Protein AF-A0A7V9LXT5-F1 (afdb_monomer)

Secondary structure (DSSP, 8-state):
---S--TTTTEEEEEEEEEE-TT-PEEEEEEETTS-EEEEEEEETTEEEEEEEGGGSS-----PPPEE-TT--EEEEEEETTEEEEEEESTT--EEEE---TTEEEEEEEE-TTSEEEEEEEEEETTEEEEEEEEEETTSPPEEEEETTTTEEEE-SSPPEE-TT--EEEEEEETTSS-EEEESSS-TTTSEEEETTSEETTEEEEEEE--TT-B-TTS-EEEEEEEE-TTT--EEEEEEEE----

Nearest PDB structures (foldseek):
  6fhy-assembly1_A  TM=3.951E-01  e=1.069E-03  Photorhabdus asymbiotica
  4i6s-assembly1_C  TM=4.010E-01  e=7.872E-01  Ralstonia solanacearum
  5o7v-assembly2_B  TM=4.187E-01  e=1.435E+00  Ralstonia solanacearum
  6s99-assembly2_D  TM=4.154E-01  e=1.842E+00  Ralstonia solanacearum
  6zum-assembly1_A  TM=4.200E-01  e=2.036E+00  Ralstonia solanacearum

Solvent-accessible surface area (backbone atoms only — not comparable to full-atom values): 12957 Å² total; per-residue (Å²): 140,80,61,48,81,51,65,88,64,68,26,64,47,69,33,84,36,64,24,63,25,90,81,54,38,35,28,31,22,33,27,29,71,84,73,45,31,34,42,34,34,28,68,30,60,92,46,69,47,76,51,48,37,32,92,80,50,73,39,69,62,62,52,58,45,31,15,35,19,72,84,59,35,37,21,30,62,39,20,43,95,87,15,35,22,33,35,30,30,42,68,94,54,66,31,46,30,39,72,60,33,82,76,38,48,63,45,50,37,33,37,25,69,81,50,44,29,38,30,40,37,37,36,67,63,86,96,43,82,36,46,36,38,34,36,23,31,61,77,39,72,71,42,78,50,36,44,38,86,62,64,25,67,43,67,51,100,49,39,50,10,55,20,66,82,70,54,48,36,39,45,35,29,28,68,81,76,70,47,41,33,37,30,58,45,62,44,82,75,81,27,46,67,50,40,40,84,44,71,57,100,85,19,40,34,76,44,80,45,66,45,42,82,23,39,42,79,83,62,34,36,42,37,38,37,35,30,28,39,85,84,80,62,55,72,51,74,49,79,48,76,50,66,69,78,132

Foldseek 3Di:
DFDWDDCVPQFVFWFDEWEAEPVQKIKTWTAGPVRWIAIWIANHPPGIDTLDTVVGDQFDDDSAYWAAYNVRKIWDWTAGVNFIFIWIGGRPDIAGFGDGDPQKDWGAWYAYPVQKIWTWMWGDDDPDIKIFIWIGHGVGDTDTFEMCVAQFVFFDPAHWAAENVGFTKTWTHGPVNQKIFIFRGHDCVQGTFDIQPDADPQWGFPDKAAHRNQAYPQQKGKIKTWTARPPPRDIDIDIDITHHDD

Radius of gyration: 19.32 Å; Cα contacts (8 Å, |Δi|>4): 656; chains: 1; bounding box: 51×32×57 Å

Mean predicted aligned error: 3.68 Å

Structure (mmCIF, N/CA/C/O backbone):
data_AF-A0A7V9LXT5-F1
#
_entry.id   AF-A0A7V9LXT5-F1
#
loop_
_atom_site.group_PDB
_atom_site.id
_atom_site.type_symbol
_atom_site.label_atom_id
_atom_site.label_alt_id
_atom_site.label_comp_id
_atom_site.label_asym_id
_atom_site.label_entity_id
_atom_site.label_seq_id
_atom_site.pdbx_PDB_ins_code
_atom_site.Cartn_x
_atom_site.Cartn_y
_atom_site.Cartn_z
_atom_site.occupancy
_atom_site.B_iso_or_equiv
_atom_site.auth_seq_id
_atom_site.auth_comp_id
_atom_site.auth_asym_id
_atom_site.auth_atom_id
_atom_site.pdbx_PDB_model_num
ATOM 1 N N . MET A 1 1 ? -26.757 4.798 -7.448 1.00 78.44 1 MET A N 1
ATOM 2 C CA . MET A 1 1 ? -25.784 5.288 -6.453 1.00 78.44 1 MET A CA 1
ATOM 3 C C . MET A 1 1 ? -26.448 5.206 -5.091 1.00 78.44 1 MET A C 1
ATOM 5 O O . MET A 1 1 ? -27.623 5.547 -5.013 1.00 78.44 1 MET A O 1
ATOM 9 N N . SER A 1 2 ? -25.743 4.712 -4.075 1.00 89.19 2 SER A N 1
ATOM 10 C CA . SER A 1 2 ? -26.269 4.544 -2.714 1.00 89.19 2 SER A CA 1
ATOM 11 C C . SER A 1 2 ? -25.327 5.227 -1.731 1.00 89.19 2 SER A C 1
ATOM 13 O O . SER A 1 2 ? -24.120 5.035 -1.831 1.00 89.19 2 SER A O 1
ATOM 15 N N . THR A 1 3 ? -25.866 6.007 -0.799 1.00 93.75 3 THR A N 1
ATOM 16 C CA . THR A 1 3 ? -25.087 6.605 0.294 1.00 93.75 3 THR A CA 1
ATOM 17 C C . THR A 1 3 ? -24.768 5.543 1.346 1.00 93.75 3 THR A C 1
ATOM 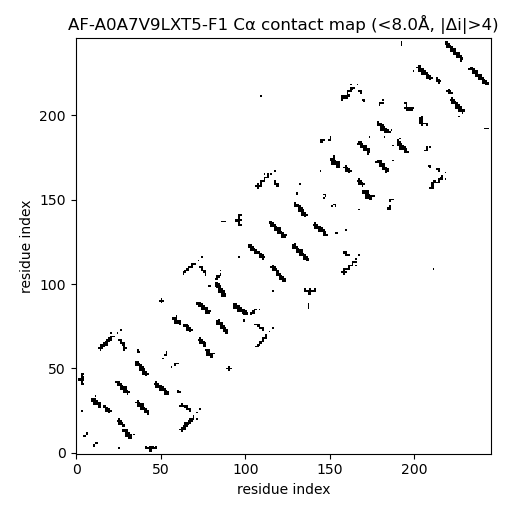19 O O . THR A 1 3 ? -25.652 4.755 1.696 1.00 93.75 3 THR A O 1
ATOM 22 N N . ILE A 1 4 ? -23.529 5.529 1.846 1.00 95.88 4 ILE A N 1
ATOM 23 C CA . ILE A 1 4 ? -23.100 4.702 2.987 1.00 95.88 4 ILE A CA 1
ATOM 24 C C . ILE A 1 4 ? -23.111 5.546 4.264 1.00 95.88 4 ILE A C 1
ATOM 26 O O . ILE A 1 4 ? -23.890 5.265 5.172 1.00 95.88 4 ILE A O 1
ATOM 30 N N . ALA A 1 5 ? -22.324 6.621 4.280 1.00 95.62 5 ALA A N 1
ATOM 31 C CA . ALA A 1 5 ? -22.215 7.585 5.368 1.00 95.62 5 ALA A CA 1
ATOM 32 C C . ALA A 1 5 ? -22.332 9.020 4.828 1.00 95.62 5 ALA A C 1
ATOM 34 O O . ALA A 1 5 ? -22.133 9.260 3.635 1.00 95.62 5 ALA A O 1
ATOM 35 N N . ASP A 1 6 ? -22.718 9.956 5.693 1.00 95.50 6 ASP A N 1
ATOM 36 C CA . ASP A 1 6 ? -22.972 11.355 5.343 1.00 95.50 6 ASP A CA 1
ATOM 37 C C . ASP A 1 6 ? -22.648 12.261 6.534 1.00 95.50 6 ASP A C 1
ATOM 39 O O . ASP A 1 6 ? -23.024 11.923 7.660 1.00 95.50 6 ASP A O 1
ATOM 43 N N . THR A 1 7 ? -22.016 13.412 6.290 1.00 96.56 7 THR A N 1
ATOM 44 C CA . THR A 1 7 ? -21.707 14.389 7.347 1.00 96.56 7 THR A CA 1
ATOM 45 C C . THR A 1 7 ? -22.905 15.232 7.786 1.00 96.56 7 THR A C 1
ATOM 47 O O . THR A 1 7 ? -22.842 16.007 8.728 1.00 96.56 7 THR A O 1
ATOM 50 N N . ARG A 1 8 ? -24.056 15.073 7.125 1.00 95.12 8 ARG A N 1
ATOM 51 C CA . ARG A 1 8 ? -25.357 15.528 7.646 1.00 95.12 8 ARG A CA 1
ATOM 52 C C . ARG A 1 8 ? -25.934 14.559 8.686 1.00 95.12 8 ARG A C 1
ATOM 54 O O . ARG A 1 8 ? -27.009 14.825 9.222 1.00 95.12 8 ARG A O 1
ATOM 61 N N . GLY A 1 9 ? -25.299 13.394 8.844 1.00 93.25 9 GLY A N 1
ATOM 62 C CA . GLY A 1 9 ? -25.642 12.339 9.789 1.00 93.25 9 GLY A CA 1
ATOM 63 C C . GLY A 1 9 ? -24.926 12.526 11.123 1.00 93.25 9 GLY A C 1
ATOM 64 O O . GLY A 1 9 ? -25.080 13.564 11.739 1.00 93.25 9 GLY A O 1
ATOM 65 N N . GLN A 1 10 ? -24.211 11.490 11.571 1.00 94.88 10 GLN A N 1
ATOM 66 C CA . GLN A 1 10 ? -23.469 11.468 12.845 1.00 94.88 10 GLN A CA 1
ATOM 67 C C . GLN A 1 10 ? -21.975 11.806 12.701 1.00 94.88 10 GLN A C 1
ATOM 69 O O . GLN A 1 10 ? -21.229 11.697 13.671 1.00 94.88 10 GLN A O 1
ATOM 74 N N . PHE A 1 11 ? -21.522 12.065 11.473 1.00 97.19 11 PHE A N 1
ATOM 75 C CA . PHE A 1 11 ? -20.111 12.211 11.128 1.00 97.19 11 PHE A CA 1
ATOM 76 C C . PHE A 1 11 ? -19.778 13.680 10.892 1.00 97.19 11 PHE A C 1
ATOM 78 O O . PHE A 1 11 ? -20.494 14.351 10.157 1.00 97.19 11 PHE A O 1
ATOM 85 N N . ASN A 1 12 ? -18.644 14.134 11.409 1.00 96.75 12 ASN A N 1
ATOM 86 C CA . ASN A 1 12 ? -18.109 15.461 11.126 1.00 96.75 12 ASN A CA 1
ATOM 87 C C . ASN A 1 12 ? -17.132 15.432 9.939 1.00 96.75 12 ASN A C 1
ATOM 89 O O . ASN A 1 12 ? -17.112 16.343 9.108 1.00 96.75 12 ASN A O 1
ATOM 93 N N . PHE A 1 13 ? -16.351 14.354 9.824 1.00 96.06 13 PHE A N 1
ATOM 94 C CA . PHE A 1 13 ? -15.279 14.213 8.840 1.00 96.06 13 PHE A CA 1
ATOM 95 C C . PHE A 1 13 ? -15.101 12.752 8.402 1.00 96.06 13 PHE A C 1
ATOM 97 O O . PHE A 1 13 ? -15.441 11.823 9.134 1.00 96.06 13 PHE A O 1
ATOM 104 N N . PHE A 1 14 ? -14.566 12.551 7.197 1.00 96.75 14 PHE A N 1
ATOM 105 C CA . PHE A 1 14 ? -14.145 11.245 6.687 1.00 96.75 14 PHE A CA 1
ATOM 106 C C . PHE A 1 14 ? -12.657 11.293 6.367 1.00 96.75 14 PHE A C 1
ATOM 108 O O . PHE A 1 14 ? -12.220 12.251 5.729 1.00 96.75 14 PHE A O 1
ATOM 115 N N . GLY A 1 15 ? -11.931 10.239 6.746 1.00 92.62 15 GLY A N 1
ATOM 116 C CA . GLY A 1 15 ? -10.525 10.056 6.391 1.00 92.62 15 GLY A CA 1
ATOM 117 C C . GLY A 1 15 ? -10.305 10.012 4.876 1.00 92.62 15 GLY A C 1
ATOM 118 O O . GLY A 1 15 ? -11.247 10.026 4.077 1.00 92.62 15 GLY A O 1
ATOM 119 N N . PHE A 1 16 ? -9.040 9.970 4.462 1.00 85.19 16 PHE A N 1
ATOM 120 C CA . PHE A 1 16 ? -8.689 10.267 3.070 1.00 85.19 16 PHE A CA 1
ATOM 121 C C . PHE A 1 16 ? -9.039 9.156 2.075 1.00 85.19 16 PHE A C 1
ATOM 123 O O . PHE A 1 16 ? -9.207 9.449 0.892 1.00 85.19 16 PHE A O 1
ATOM 130 N N . ASP A 1 17 ? -9.212 7.918 2.548 1.00 91.25 17 ASP A N 1
ATOM 131 C CA . ASP A 1 17 ? -9.435 6.749 1.701 1.00 91.25 17 ASP A CA 1
ATOM 132 C C . ASP A 1 17 ? -10.470 5.768 2.263 1.00 91.25 17 ASP A C 1
ATOM 134 O O . ASP A 1 17 ? -10.763 5.702 3.459 1.00 91.25 17 ASP A O 1
ATOM 138 N N . THR A 1 18 ? -11.010 4.952 1.358 1.00 95.06 18 THR A N 1
ATOM 139 C CA . THR A 1 18 ? -11.963 3.878 1.662 1.00 95.06 18 THR A CA 1
ATOM 140 C C . THR A 1 18 ? -11.539 2.591 0.967 1.00 95.06 18 THR A C 1
ATOM 142 O O . THR A 1 18 ? -10.806 2.628 -0.019 1.00 95.06 18 THR A O 1
ATOM 145 N N . SER A 1 19 ? -12.048 1.453 1.428 1.00 96.50 19 SER A N 1
ATOM 146 C CA . SER A 1 19 ? -11.940 0.180 0.709 1.00 96.50 19 SER A CA 1
ATOM 147 C C . SER A 1 19 ? -13.288 -0.526 0.647 1.00 96.50 19 SER A C 1
ATOM 149 O O . SER A 1 19 ? -14.166 -0.281 1.472 1.00 96.50 19 SER A O 1
ATOM 151 N N . ILE A 1 20 ? -13.479 -1.388 -0.353 1.00 96.50 20 ILE A N 1
ATOM 152 C CA . ILE A 1 20 ? -14.730 -2.120 -0.570 1.00 96.50 20 ILE A CA 1
ATOM 153 C C . ILE A 1 20 ? -14.455 -3.589 -0.885 1.00 96.50 20 ILE A C 1
ATOM 155 O O . ILE A 1 20 ? -13.546 -3.900 -1.647 1.00 96.50 20 ILE A O 1
ATOM 159 N N . ASN A 1 21 ? -15.276 -4.488 -0.339 1.00 96.56 21 ASN A N 1
ATOM 160 C CA . ASN A 1 21 ? -15.216 -5.921 -0.646 1.00 96.56 21 ASN A CA 1
ATOM 161 C C . ASN A 1 21 ? -16.340 -6.386 -1.598 1.00 96.56 21 ASN A C 1
ATOM 163 O O . ASN A 1 21 ? -17.308 -5.668 -1.877 1.00 96.56 21 ASN A O 1
ATOM 167 N N . ASN A 1 22 ? -16.282 -7.644 -2.047 1.00 95.88 22 ASN A N 1
ATOM 168 C CA . ASN A 1 22 ? -17.279 -8.252 -2.941 1.00 95.88 22 ASN A CA 1
ATOM 169 C C . ASN A 1 22 ? -18.664 -8.446 -2.296 1.00 95.88 22 ASN A C 1
ATOM 171 O O . ASN A 1 22 ? -19.644 -8.748 -2.985 1.00 95.88 22 ASN A O 1
ATOM 175 N N . ARG A 1 23 ? -18.783 -8.237 -0.979 1.00 95.81 23 ARG A N 1
ATOM 176 C CA . ARG A 1 23 ? -20.063 -8.194 -0.252 1.00 95.81 23 ARG A CA 1
ATOM 177 C C . ARG A 1 23 ? -20.660 -6.785 -0.186 1.00 95.81 23 ARG A C 1
ATOM 179 O O . ARG A 1 23 ? -21.713 -6.610 0.427 1.00 95.81 23 ARG A O 1
ATOM 186 N N . ARG A 1 24 ? -20.067 -5.819 -0.906 1.00 95.50 24 ARG A N 1
ATOM 187 C CA . ARG A 1 24 ? -20.482 -4.405 -0.980 1.00 95.50 24 ARG A CA 1
ATOM 188 C C . ARG A 1 24 ? -20.335 -3.664 0.346 1.00 95.50 24 ARG A C 1
ATOM 190 O O . ARG A 1 24 ? -21.013 -2.663 0.564 1.00 95.50 24 ARG A O 1
ATOM 197 N N . GLU A 1 25 ? -19.512 -4.186 1.242 1.00 96.94 25 GLU A N 1
ATOM 198 C CA . GLU A 1 25 ? -19.186 -3.527 2.493 1.00 96.94 25 GLU A CA 1
ATOM 199 C C . GLU A 1 25 ? -18.023 -2.574 2.248 1.00 96.94 25 GLU A C 1
ATOM 201 O O . GLU A 1 25 ? -16.989 -2.986 1.723 1.00 96.94 25 GLU A O 1
ATOM 206 N N . VAL A 1 26 ? -18.228 -1.306 2.592 1.00 97.50 26 VAL A N 1
ATOM 207 C CA . VAL A 1 26 ? -17.228 -0.245 2.496 1.00 97.50 26 VAL A CA 1
ATOM 208 C C . VAL A 1 26 ? -16.652 -0.015 3.883 1.00 97.50 26 VAL A C 1
ATOM 210 O O . VAL A 1 26 ? -17.428 0.262 4.793 1.00 97.50 26 VAL A O 1
ATOM 213 N N . ALA A 1 27 ? -15.334 -0.114 4.038 1.00 97.69 27 ALA A N 1
ATOM 214 C CA . ALA A 1 27 ? -14.611 0.290 5.239 1.00 97.69 27 ALA A CA 1
ATOM 215 C C . ALA A 1 27 ? -14.023 1.693 5.058 1.00 97.69 27 ALA A C 1
ATOM 217 O O . ALA A 1 27 ? -13.535 2.038 3.978 1.00 97.69 27 ALA A O 1
ATOM 218 N N . PHE A 1 28 ? -14.089 2.501 6.110 1.00 97.56 28 PHE A N 1
ATOM 219 C CA . PHE A 1 28 ? -13.626 3.884 6.111 1.00 97.56 28 PHE A CA 1
ATOM 220 C C . PHE A 1 28 ? -13.317 4.340 7.540 1.00 97.56 28 PHE A C 1
ATOM 222 O O . PHE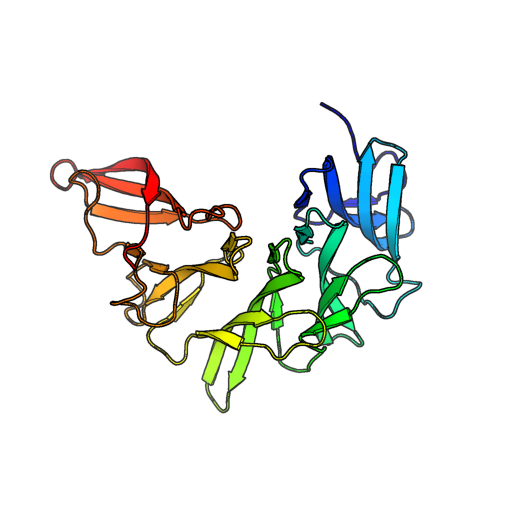 A 1 28 ? -13.955 3.887 8.493 1.00 97.56 28 PHE A O 1
ATOM 229 N N . LYS A 1 29 ? -12.355 5.252 7.684 1.00 97.06 29 LYS A N 1
ATOM 230 C CA . LYS A 1 29 ? -12.137 5.984 8.935 1.00 97.06 29 LYS A CA 1
ATOM 231 C C . LYS A 1 29 ? -12.934 7.284 8.931 1.00 97.06 29 LYS A C 1
ATOM 233 O O . LYS A 1 29 ? -13.192 7.855 7.866 1.00 97.06 29 LYS A O 1
ATOM 238 N N . ALA A 1 30 ? -13.382 7.718 10.100 1.00 97.00 30 ALA A N 1
ATOM 239 C CA . ALA A 1 30 ? -14.188 8.925 10.227 1.00 97.00 30 ALA A CA 1
ATOM 240 C C . ALA A 1 30 ? -14.091 9.532 11.624 1.00 97.00 30 ALA A C 1
ATOM 242 O O . ALA A 1 30 ? -13.824 8.827 12.594 1.00 97.00 30 ALA A O 1
ATOM 243 N N . GLU A 1 31 ? -14.420 10.815 11.707 1.00 97.12 31 GLU A N 1
ATOM 244 C CA . GLU A 1 31 ? -14.669 11.524 12.957 1.00 97.12 31 GLU A CA 1
ATOM 245 C C . GLU A 1 31 ? -16.182 11.701 13.133 1.00 97.12 31 GLU A C 1
ATOM 247 O O . GLU A 1 31 ? -16.890 12.107 12.202 1.00 97.12 31 GLU A O 1
ATOM 252 N N . LEU A 1 32 ? -16.700 11.390 14.319 1.00 97.19 32 LEU A N 1
ATOM 253 C CA . LEU A 1 32 ? -18.083 11.672 14.702 1.00 97.19 32 LEU A CA 1
ATOM 254 C C . LEU A 1 32 ? -18.281 13.163 15.022 1.00 97.19 32 LEU A C 1
ATOM 256 O O . LEU A 1 32 ? -17.336 13.867 15.352 1.00 97.19 32 LEU A O 1
ATOM 260 N N . ASP A 1 33 ? -19.528 13.641 15.048 1.00 97.81 33 ASP A N 1
ATOM 261 C CA . ASP A 1 33 ? -19.869 15.009 15.507 1.00 97.81 33 ASP A CA 1
ATOM 262 C C . ASP A 1 33 ? -19.435 15.305 16.955 1.00 97.81 33 ASP A C 1
ATOM 264 O O . ASP A 1 33 ? -19.400 16.455 17.396 1.00 97.81 33 ASP A O 1
ATOM 268 N N . THR A 1 34 ? -19.117 14.258 17.717 1.00 96.75 34 THR A N 1
ATOM 269 C CA . THR A 1 34 ? -18.539 14.342 19.060 1.00 96.75 34 THR A CA 1
ATOM 270 C C . THR A 1 34 ? -17.018 14.515 19.061 1.00 96.75 34 THR A C 1
ATOM 272 O O . THR A 1 34 ? -16.444 14.535 20.147 1.00 96.75 34 THR A O 1
ATOM 275 N N . PHE A 1 35 ? -16.384 14.641 17.889 1.00 95.56 35 PHE A N 1
ATOM 276 C CA . PHE A 1 35 ? -14.928 14.652 17.675 1.00 95.56 35 PHE A CA 1
ATOM 277 C C . PHE A 1 35 ? -14.220 13.355 18.089 1.00 95.56 35 PHE A C 1
ATOM 279 O O . PHE A 1 35 ? -13.035 13.352 18.400 1.00 95.56 35 PHE A O 1
ATOM 286 N N . ASP A 1 36 ? -14.967 12.253 18.155 1.00 97.31 36 ASP A N 1
ATOM 287 C CA . ASP A 1 36 ? -14.400 10.935 18.433 1.00 97.31 36 ASP A CA 1
ATOM 288 C C . ASP A 1 36 ? -14.167 10.233 17.099 1.00 97.31 36 ASP A C 1
ATOM 290 O O . ASP A 1 36 ? -15.100 10.090 16.300 1.00 97.31 36 ASP A O 1
ATOM 294 N N . GLU A 1 37 ? -12.925 9.847 16.837 1.00 96.44 37 GLU A N 1
ATOM 295 C CA . GLU A 1 37 ? -12.545 9.168 15.604 1.00 96.44 37 GLU A CA 1
ATOM 296 C C . GLU A 1 37 ? -12.652 7.652 15.762 1.00 96.44 37 GLU A C 1
ATOM 298 O O . GLU A 1 37 ? -12.677 7.106 16.869 1.00 96.44 37 GLU A O 1
ATOM 303 N N . GLY A 1 38 ? -12.720 6.952 14.636 1.00 96.12 38 GLY A N 1
ATOM 304 C CA . GLY A 1 38 ? -12.701 5.502 14.643 1.00 96.12 38 GLY A CA 1
ATOM 305 C C . GLY A 1 38 ? -12.756 4.871 13.264 1.00 96.12 38 GLY A C 1
ATOM 306 O O . GLY A 1 38 ? -12.754 5.539 12.224 1.00 96.12 38 GLY A O 1
ATOM 307 N N . LEU A 1 39 ? -12.846 3.543 13.276 1.00 97.62 39 LEU A N 1
ATOM 308 C CA . LEU A 1 39 ? -13.009 2.716 12.088 1.00 97.62 39 LEU A CA 1
ATOM 309 C C . LEU A 1 39 ? -14.458 2.258 11.952 1.00 97.62 39 LEU A C 1
ATOM 311 O O . LEU A 1 39 ? -15.044 1.681 12.871 1.00 97.62 39 LEU A O 1
ATOM 315 N N . PHE A 1 40 ? -15.011 2.441 10.760 1.00 97.12 40 PHE A N 1
ATOM 316 C CA . PHE A 1 40 ? -16.393 2.119 10.445 1.00 97.12 40 PHE A CA 1
ATOM 317 C C . PHE A 1 40 ? -16.471 1.245 9.195 1.00 97.12 40 PHE A C 1
ATOM 319 O O . PHE A 1 40 ? -15.614 1.302 8.309 1.00 97.12 40 PHE A O 1
ATOM 326 N N . SER A 1 41 ? -17.534 0.451 9.089 1.00 97.19 41 SER A N 1
ATOM 327 C CA . SER A 1 41 ? -17.918 -0.159 7.817 1.00 97.19 41 SER A CA 1
ATOM 328 C C . SER A 1 41 ? -19.421 -0.120 7.590 1.00 97.19 41 SER A C 1
ATOM 330 O O . SER A 1 41 ? -20.206 0.039 8.521 1.00 97.19 41 SER A O 1
ATOM 332 N N . GLY A 1 42 ? -19.856 -0.247 6.339 1.00 95.62 42 GLY A N 1
ATOM 333 C CA . GLY A 1 42 ? -21.279 -0.327 6.040 1.00 95.62 42 GLY A CA 1
ATOM 334 C C . GLY A 1 42 ? -21.599 -0.719 4.608 1.00 95.62 42 GLY A C 1
ATOM 335 O O . GLY A 1 42 ? -20.786 -0.587 3.699 1.00 95.62 42 GLY A O 1
ATOM 336 N N . THR A 1 43 ? -22.826 -1.198 4.401 1.00 94.88 43 THR A N 1
ATOM 337 C CA . THR A 1 43 ? -23.335 -1.606 3.072 1.00 94.88 43 THR A CA 1
ATOM 338 C C . THR A 1 43 ? -24.380 -0.643 2.505 1.00 94.88 43 THR A C 1
ATOM 340 O O . THR A 1 43 ? -24.688 -0.675 1.311 1.00 94.88 43 THR A O 1
ATOM 343 N N . ARG A 1 44 ? -24.967 0.200 3.365 1.00 90.75 44 ARG A N 1
ATOM 344 C CA . ARG A 1 44 ? -25.954 1.236 3.031 1.00 90.75 44 ARG A CA 1
ATOM 345 C C . ARG A 1 44 ? -26.131 2.208 4.198 1.00 90.75 44 ARG A C 1
ATOM 347 O O . ARG A 1 44 ? -25.832 1.858 5.338 1.00 90.75 44 ARG A O 1
ATOM 354 N N . ALA A 1 45 ? -26.723 3.367 3.920 1.00 83.81 45 ALA A N 1
ATOM 355 C CA . ALA A 1 45 ? -27.154 4.325 4.934 1.00 83.81 45 ALA A CA 1
ATOM 356 C C . ALA A 1 45 ? -27.963 3.652 6.058 1.00 83.81 45 ALA A C 1
ATOM 358 O O . ALA A 1 45 ? -28.872 2.856 5.799 1.00 83.81 45 ALA A O 1
ATOM 359 N N . GLY A 1 46 ? -27.615 3.974 7.307 1.00 80.50 46 GLY A N 1
ATOM 360 C CA . GLY A 1 46 ? -28.240 3.414 8.511 1.00 80.50 46 GLY A CA 1
ATOM 361 C C . GLY A 1 46 ? -27.838 1.971 8.846 1.00 80.50 46 GLY A C 1
ATOM 362 O O . GLY A 1 46 ? -28.368 1.412 9.800 1.00 80.50 46 GLY A O 1
ATOM 363 N N . ALA A 1 47 ? -26.927 1.361 8.083 1.00 88.00 47 ALA A N 1
ATOM 364 C CA . ALA A 1 47 ? -26.316 0.064 8.377 1.00 88.00 47 ALA A CA 1
ATOM 365 C C . ALA A 1 47 ? -24.794 0.231 8.495 1.00 88.00 47 ALA A C 1
ATOM 367 O O . ALA A 1 47 ? -24.042 -0.336 7.698 1.00 88.00 47 ALA A O 1
ATOM 368 N N . ILE A 1 48 ? -24.386 1.075 9.447 1.00 94.00 48 ILE A N 1
ATOM 369 C CA . ILE A 1 48 ? -22.989 1.305 9.814 1.00 94.00 48 ILE A CA 1
ATOM 370 C C . ILE A 1 48 ? -22.652 0.451 11.034 1.00 94.00 48 ILE A C 1
ATOM 372 O O . ILE A 1 48 ? -23.382 0.477 12.025 1.00 94.00 48 ILE A O 1
ATOM 376 N N . THR A 1 49 ? -21.543 -0.268 10.948 1.00 94.94 49 THR A N 1
ATOM 377 C CA . THR A 1 49 ? -20.860 -0.903 12.069 1.00 94.94 49 THR A CA 1
ATOM 378 C C . THR A 1 49 ? -19.727 0.012 12.513 1.00 94.94 49 THR A C 1
ATOM 380 O O . THR A 1 49 ? -18.912 0.428 11.688 1.00 94.94 49 THR A O 1
ATOM 383 N N . THR A 1 50 ? -19.679 0.321 13.804 1.00 95.69 50 THR A N 1
ATOM 384 C CA . THR A 1 50 ? -18.528 0.968 14.440 1.00 95.69 50 THR A CA 1
ATOM 385 C C . THR A 1 50 ? -17.617 -0.134 14.958 1.00 95.69 50 THR A C 1
ATOM 387 O O . THR A 1 50 ? -18.034 -0.894 15.821 1.00 95.69 50 THR A O 1
ATOM 390 N N . HIS A 1 51 ? -16.399 -0.245 14.433 1.00 96.19 51 HIS A N 1
ATOM 391 C CA . HIS A 1 51 ? -15.462 -1.299 14.844 1.00 96.19 51 HIS A CA 1
ATOM 392 C C . HIS A 1 51 ? -14.668 -0.920 16.090 1.00 96.19 51 HIS A C 1
ATOM 394 O O . HIS A 1 51 ? -14.361 -1.778 16.914 1.00 96.19 51 HIS A O 1
ATOM 400 N N . TYR A 1 52 ? -14.327 0.359 16.213 1.00 96.00 52 TYR A N 1
ATOM 401 C CA . TYR A 1 52 ? -13.806 0.968 17.430 1.00 96.00 52 TYR A CA 1
ATOM 402 C C . TYR A 1 52 ? -14.022 2.481 17.378 1.00 96.00 52 TYR A C 1
ATOM 404 O O . TYR A 1 52 ? -14.239 3.045 16.304 1.00 96.00 52 TYR A O 1
ATOM 412 N N . LEU A 1 53 ? -13.932 3.113 18.545 1.00 96.56 53 LEU A N 1
ATOM 413 C CA . LEU A 1 53 ? -13.724 4.550 18.691 1.00 96.56 53 LEU A CA 1
ATOM 414 C C . LEU A 1 53 ? -12.479 4.769 19.544 1.00 96.56 53 LEU A C 1
ATOM 416 O O . LEU A 1 53 ? -12.244 3.986 20.474 1.00 96.56 53 LEU A O 1
ATOM 420 N N . ASN A 1 54 ? -11.720 5.825 19.277 1.00 95.31 54 ASN A N 1
ATOM 421 C CA . ASN A 1 54 ? -10.514 6.144 20.041 1.00 95.31 54 ASN A CA 1
ATOM 422 C C . ASN A 1 54 ? -10.830 6.272 21.535 1.00 95.31 54 ASN A C 1
ATOM 424 O O . ASN A 1 54 ? -10.125 5.723 22.375 1.00 95.31 54 ASN A O 1
ATOM 428 N N . SER A 1 55 ? -11.958 6.897 21.890 1.00 96.12 55 SER A N 1
ATOM 429 C CA . SER A 1 55 ? -12.358 7.072 23.295 1.00 96.12 55 SER A CA 1
ATOM 430 C C . SER A 1 55 ? -12.683 5.775 24.057 1.00 96.12 55 SER A C 1
ATOM 432 O O . SER A 1 55 ? -12.808 5.797 25.285 1.00 96.12 55 SER A O 1
ATOM 434 N N . THR A 1 56 ? -12.850 4.647 23.356 1.00 94.69 56 THR A N 1
ATOM 435 C CA . THR A 1 56 ? -13.265 3.351 23.934 1.00 94.69 56 THR A CA 1
ATOM 436 C C . THR A 1 56 ? -12.335 2.193 23.577 1.00 94.69 56 THR A C 1
ATOM 438 O O . THR A 1 56 ? -12.657 1.036 23.855 1.00 94.69 56 THR A O 1
ATOM 441 N N . SER A 1 57 ? -11.187 2.490 22.974 1.00 94.62 57 SER A N 1
ATOM 442 C CA . SER A 1 57 ? -10.170 1.515 22.590 1.00 94.62 57 SER A CA 1
ATOM 443 C C . SER A 1 57 ? -8.779 2.018 22.970 1.00 94.62 57 SER A C 1
ATOM 445 O O . SER A 1 57 ? -8.638 3.116 23.503 1.00 94.62 57 SER A O 1
ATOM 447 N N . ASP A 1 58 ? -7.758 1.209 22.698 1.00 94.19 58 ASP A N 1
ATOM 448 C CA . ASP A 1 58 ? -6.357 1.597 22.898 1.00 94.19 58 ASP A CA 1
ATOM 449 C C . ASP A 1 58 ? -5.787 2.373 21.692 1.00 94.19 58 ASP A C 1
ATOM 451 O O . ASP A 1 58 ? -4.621 2.762 21.701 1.00 94.19 58 ASP A O 1
ATOM 455 N N . PHE A 1 59 ? -6.592 2.575 20.642 1.00 95.50 59 PHE A N 1
ATOM 456 C CA . PHE A 1 59 ? -6.174 3.231 19.408 1.00 95.50 59 PHE A CA 1
ATOM 457 C C . PHE A 1 59 ? -6.254 4.758 19.512 1.00 95.50 59 PHE A C 1
ATOM 459 O O . PHE A 1 59 ? -7.247 5.312 19.984 1.00 95.50 59 PHE A O 1
ATOM 466 N N . GLY A 1 60 ? -5.193 5.430 19.063 1.00 92.62 60 GLY A N 1
ATOM 467 C CA . GLY A 1 60 ? -5.016 6.876 19.188 1.00 92.62 60 GLY A CA 1
ATOM 468 C C . GLY A 1 60 ? -5.667 7.716 18.088 1.00 92.62 60 GLY A C 1
ATOM 469 O O . GLY A 1 60 ? -5.839 8.916 18.299 1.00 92.62 60 GLY A O 1
ATOM 470 N N . GLY A 1 61 ? -6.044 7.106 16.962 1.00 89.25 61 GLY A N 1
ATOM 471 C CA . GLY A 1 61 ? -6.647 7.779 15.814 1.00 89.25 61 GLY A CA 1
ATOM 472 C C . GLY A 1 61 ? -5.660 8.048 14.695 1.00 89.25 61 GLY A C 1
ATOM 473 O O . GLY A 1 61 ? -4.561 8.556 14.920 1.00 89.25 61 GLY A O 1
ATOM 474 N N . THR A 1 62 ? -6.071 7.738 13.466 1.00 89.12 62 THR A N 1
ATOM 475 C CA . THR A 1 62 ? -5.408 8.192 12.239 1.00 89.12 62 THR A CA 1
ATOM 476 C C . THR A 1 62 ? -6.445 8.365 11.127 1.00 89.12 62 THR A C 1
ATOM 478 O O . THR A 1 62 ? -7.495 7.729 11.157 1.00 89.12 62 THR A O 1
ATOM 481 N N . ASP A 1 63 ? -6.116 9.130 10.086 1.00 88.75 63 ASP A N 1
ATOM 482 C CA . ASP A 1 63 ? -6.963 9.301 8.892 1.00 88.75 63 ASP A CA 1
ATOM 483 C C . ASP A 1 63 ? -6.581 8.368 7.730 1.00 88.75 63 ASP A C 1
ATOM 485 O O . ASP A 1 63 ? -6.965 8.597 6.575 1.00 88.75 63 ASP A O 1
ATOM 489 N N . SER A 1 64 ? -5.779 7.336 8.014 1.00 85.19 64 SER A N 1
ATOM 490 C CA . SER A 1 64 ? -5.196 6.471 6.989 1.00 85.19 64 SER A CA 1
ATOM 491 C C . SER A 1 64 ? -6.203 5.489 6.383 1.00 85.19 64 SER A C 1
ATOM 493 O O . SER A 1 64 ? -7.264 5.191 6.943 1.00 85.19 64 SER A O 1
ATOM 495 N N . ARG A 1 65 ? -5.859 4.974 5.197 1.00 90.88 65 ARG A N 1
ATOM 496 C CA . ARG A 1 65 ? -6.665 4.006 4.449 1.00 90.88 65 ARG A CA 1
ATOM 497 C C . ARG A 1 65 ? -6.841 2.691 5.229 1.00 90.88 65 ARG A C 1
ATOM 499 O O . ARG A 1 65 ? -5.846 2.017 5.492 1.00 90.88 65 ARG A O 1
ATOM 506 N N . PRO A 1 66 ? -8.081 2.231 5.485 1.00 96.69 66 PRO A N 1
ATOM 507 C CA . PRO A 1 66 ? -8.333 0.841 5.850 1.00 96.69 66 PRO A CA 1
ATOM 508 C C . PRO A 1 66 ? -8.423 -0.057 4.604 1.00 96.69 66 PRO A C 1
ATOM 510 O O . PRO A 1 66 ? -8.855 0.386 3.538 1.00 96.69 66 PRO A O 1
ATOM 513 N N . SER A 1 67 ? -8.128 -1.350 4.742 1.00 97.69 67 SER A N 1
ATOM 514 C CA . SER A 1 67 ? -8.263 -2.365 3.687 1.00 97.69 67 SER A CA 1
ATOM 515 C C . SER A 1 67 ? -9.145 -3.530 4.135 1.00 97.69 67 SER A C 1
ATOM 517 O O . SER A 1 67 ? -8.768 -4.304 5.012 1.00 97.69 67 SER A O 1
ATOM 519 N N . ILE A 1 68 ? -10.338 -3.653 3.545 1.00 98.06 68 ILE A N 1
ATOM 520 C CA . ILE A 1 68 ? -11.302 -4.718 3.845 1.00 98.06 68 ILE A CA 1
ATOM 521 C C . ILE A 1 68 ? -11.239 -5.863 2.830 1.00 98.06 68 ILE A C 1
ATOM 523 O O . ILE A 1 68 ? -11.276 -5.639 1.623 1.00 98.06 68 ILE A O 1
ATOM 527 N N . ASN A 1 69 ? -11.237 -7.106 3.318 1.00 97.69 69 ASN A N 1
ATOM 528 C CA . ASN A 1 69 ? -11.321 -8.299 2.472 1.00 97.69 69 ASN A CA 1
ATOM 529 C C . ASN A 1 69 ? -12.747 -8.892 2.402 1.00 97.69 69 ASN A C 1
ATOM 531 O O . ASN A 1 69 ? -13.676 -8.465 3.098 1.00 97.69 69 ASN A O 1
ATOM 535 N N . ASP A 1 70 ? -12.946 -9.935 1.592 1.00 97.50 70 ASP A N 1
ATOM 536 C CA . ASP A 1 70 ? -14.252 -10.585 1.401 1.00 97.50 70 ASP A CA 1
ATOM 537 C C . ASP A 1 70 ? -14.728 -11.378 2.617 1.00 97.50 70 ASP A C 1
ATOM 539 O O . ASP A 1 70 ? -15.902 -11.741 2.678 1.00 97.50 70 ASP A O 1
ATOM 543 N N . ARG A 1 71 ? -13.862 -11.622 3.605 1.00 96.44 71 ARG A N 1
ATOM 544 C CA . ARG A 1 71 ? -14.244 -12.172 4.916 1.00 96.44 71 ARG A CA 1
ATOM 545 C C . ARG A 1 71 ? -14.687 -11.080 5.890 1.00 96.44 71 ARG A C 1
ATOM 547 O O . ARG A 1 71 ? -15.332 -11.389 6.888 1.00 96.44 71 ARG A O 1
ATOM 554 N N . GLY A 1 72 ? -14.463 -9.807 5.553 1.00 96.75 72 GLY A N 1
ATOM 555 C CA . GLY A 1 72 ? -14.858 -8.648 6.360 1.00 96.75 72 GLY A CA 1
ATOM 556 C C . GLY A 1 72 ? -13.838 -8.342 7.438 1.00 96.75 72 GLY A C 1
ATOM 557 O O . GLY A 1 72 ? -14.140 -7.603 8.364 1.00 96.75 72 GLY A O 1
ATOM 558 N N . ASN A 1 73 ? -12.654 -8.943 7.331 1.00 97.94 73 ASN A N 1
ATOM 559 C CA . ASN A 1 73 ? -11.517 -8.493 8.102 1.00 97.94 73 ASN A CA 1
ATOM 560 C C . ASN A 1 73 ? -11.058 -7.169 7.499 1.00 97.94 73 ASN A C 1
ATOM 562 O O . ASN A 1 73 ? -11.042 -7.031 6.273 1.00 97.94 73 ASN A O 1
ATOM 566 N N . ILE A 1 74 ? -10.681 -6.232 8.354 1.00 98.25 74 ILE A N 1
ATOM 567 C CA . ILE A 1 74 ? -10.163 -4.927 7.972 1.00 98.25 74 ILE A CA 1
ATOM 568 C C . ILE A 1 74 ? -8.740 -4.833 8.502 1.00 98.25 74 ILE A C 1
ATOM 570 O O . ILE A 1 74 ? -8.541 -5.025 9.700 1.00 98.25 74 ILE A O 1
ATOM 574 N N . ALA A 1 75 ? -7.773 -4.572 7.624 1.00 98.12 75 ALA A N 1
ATOM 575 C CA . ALA A 1 75 ? -6.434 -4.146 8.004 1.00 98.12 75 ALA A CA 1
ATOM 576 C C . ALA A 1 75 ? -6.364 -2.621 8.047 1.00 98.12 75 ALA A C 1
ATOM 578 O O . ALA A 1 75 ? -6.964 -1.946 7.209 1.00 98.12 75 ALA A O 1
ATOM 579 N N . PHE A 1 76 ? -5.653 -2.082 9.024 1.00 97.62 76 PHE A N 1
ATOM 580 C CA . PHE A 1 76 ? -5.512 -0.648 9.223 1.00 97.62 76 PHE A CA 1
ATOM 581 C C . PHE A 1 76 ? -4.250 -0.354 10.027 1.00 97.62 76 PHE A C 1
ATOM 583 O O . PHE A 1 76 ? -3.759 -1.188 10.789 1.00 97.62 76 PHE A O 1
ATOM 590 N N . GLU A 1 77 ? -3.742 0.852 9.841 1.00 96.56 77 GLU A N 1
ATOM 591 C CA . GLU A 1 77 ? -2.730 1.444 10.701 1.00 96.56 77 GLU A CA 1
ATOM 592 C C . GLU A 1 77 ? -3.416 2.172 11.856 1.00 96.5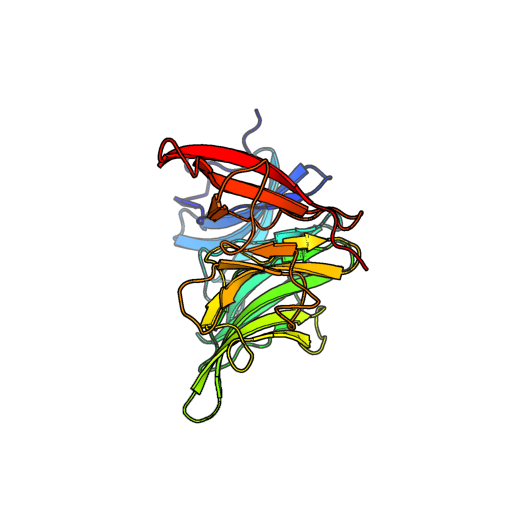6 77 GLU A C 1
ATOM 594 O O . GLU A 1 77 ? -4.421 2.856 11.647 1.00 96.56 77 GLU A O 1
ATOM 599 N N . GLU A 1 78 ? -2.856 2.055 13.054 1.00 96.25 78 GLU A N 1
ATOM 600 C CA . GLU A 1 78 ? -3.231 2.865 14.210 1.00 96.25 78 GLU A CA 1
ATOM 601 C C . GLU A 1 78 ? -2.034 3.126 15.115 1.00 96.25 78 GLU A C 1
ATOM 603 O O . GLU A 1 78 ? -1.017 2.436 15.032 1.00 96.25 78 GLU A O 1
ATOM 608 N N . THR A 1 79 ? -2.186 4.094 16.015 1.00 95.94 79 THR A N 1
ATOM 609 C CA . THR A 1 79 ? -1.225 4.294 17.103 1.00 95.94 79 THR A CA 1
ATOM 610 C C . THR A 1 79 ? -1.739 3.692 18.406 1.00 95.94 79 THR A C 1
ATOM 612 O O . THR A 1 79 ? -2.925 3.779 18.706 1.00 95.94 79 THR A O 1
ATOM 615 N N . ILE A 1 80 ? -0.849 3.094 19.197 1.00 96.12 80 ILE A N 1
ATOM 616 C CA . ILE A 1 80 ? -1.090 2.754 20.607 1.00 96.12 80 ILE A CA 1
ATOM 617 C C . ILE A 1 80 ? 0.010 3.439 21.406 1.00 96.12 80 ILE A C 1
ATOM 619 O O . ILE A 1 80 ? 1.179 3.300 21.058 1.00 96.12 80 ILE A O 1
ATOM 623 N N . ASP A 1 81 ? -0.345 4.220 22.428 1.00 94.81 81 ASP A N 1
ATOM 624 C CA . ASP A 1 81 ? 0.615 5.036 23.189 1.00 94.81 81 ASP A CA 1
ATOM 625 C C . ASP A 1 81 ? 1.534 5.889 22.281 1.00 94.81 81 ASP A C 1
ATOM 627 O O . ASP A 1 81 ? 2.733 6.023 22.523 1.00 94.81 81 ASP A O 1
ATOM 631 N N . PHE A 1 82 ? 0.960 6.470 21.217 1.00 92.88 82 PHE A N 1
ATOM 632 C CA . PHE A 1 82 ? 1.650 7.242 20.165 1.00 92.88 82 PHE A CA 1
ATOM 633 C C . PHE A 1 82 ? 2.640 6.449 19.294 1.00 92.88 82 PHE A C 1
ATOM 635 O 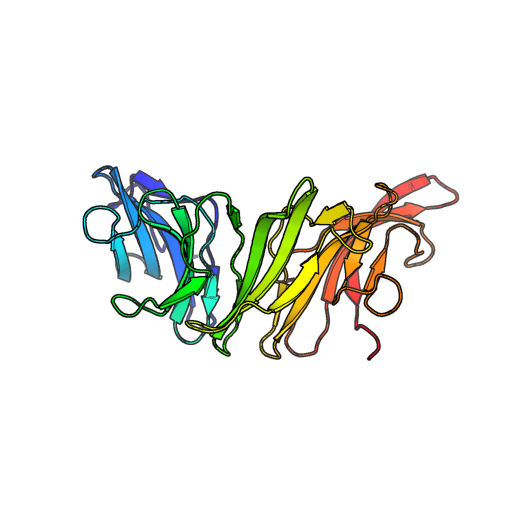O . PHE A 1 82 ? 3.365 7.048 18.501 1.00 92.88 82 PHE A O 1
ATOM 642 N N . GLN A 1 83 ? 2.662 5.121 19.397 1.00 97.19 83 GLN A N 1
ATOM 643 C CA . GLN A 1 83 ? 3.517 4.253 18.591 1.00 97.19 83 GLN A CA 1
ATOM 644 C C . GLN A 1 83 ? 2.721 3.644 17.425 1.00 97.19 83 GLN A C 1
ATOM 646 O O . GLN A 1 83 ? 1.708 2.984 17.678 1.00 97.19 83 GLN A O 1
ATOM 651 N N . PRO A 1 84 ? 3.139 3.846 16.162 1.00 96.69 84 PRO A N 1
ATOM 652 C CA . PRO A 1 84 ? 2.451 3.296 14.995 1.00 96.69 84 PRO A CA 1
ATOM 653 C C . PRO A 1 84 ? 2.550 1.770 14.912 1.00 96.69 84 PRO A C 1
ATOM 655 O O . PRO A 1 84 ? 3.612 1.192 15.139 1.00 96.69 84 PRO A O 1
ATOM 658 N N . GLY A 1 85 ? 1.456 1.117 14.526 1.00 97.19 85 GLY A N 1
ATOM 659 C CA . GLY A 1 85 ? 1.393 -0.318 14.259 1.00 97.19 85 GLY A CA 1
ATOM 660 C C . GLY A 1 85 ? 0.353 -0.661 13.193 1.00 97.19 85 GLY A C 1
ATOM 661 O O . GLY A 1 85 ? -0.490 0.161 12.832 1.00 97.19 85 GLY A O 1
ATOM 662 N N . ILE A 1 86 ? 0.406 -1.897 12.689 1.00 98.06 86 ILE A N 1
ATOM 663 C CA . ILE A 1 86 ? -0.589 -2.428 11.747 1.00 98.06 86 ILE A CA 1
ATOM 664 C C . ILE A 1 86 ? -1.414 -3.497 12.454 1.00 98.06 86 ILE A C 1
ATOM 666 O O . ILE A 1 86 ? -0.873 -4.412 13.080 1.00 98.06 86 ILE A O 1
ATOM 670 N N . PHE A 1 87 ? -2.730 -3.421 12.299 1.00 97.88 87 PHE A N 1
ATOM 671 C CA . PHE A 1 87 ? -3.694 -4.336 12.895 1.00 97.88 87 PHE A CA 1
ATOM 672 C C . PHE A 1 87 ? -4.616 -4.893 11.817 1.00 97.88 87 PHE A C 1
ATOM 674 O O . PHE A 1 87 ? -4.849 -4.249 10.797 1.00 97.88 87 PHE A O 1
ATOM 681 N N . ALA A 1 88 ? -5.143 -6.097 12.031 1.00 97.94 88 ALA A N 1
ATOM 682 C CA . ALA A 1 88 ? -6.140 -6.686 11.149 1.00 97.94 88 ALA A CA 1
ATOM 683 C C . ALA A 1 88 ? -7.127 -7.573 11.909 1.00 97.94 88 ALA A C 1
ATOM 685 O O . ALA A 1 88 ? -6.772 -8.225 12.891 1.00 97.94 88 ALA A O 1
ATOM 686 N N . GLY A 1 89 ? -8.376 -7.624 11.450 1.00 96.75 89 GLY A N 1
ATOM 687 C CA . GLY A 1 89 ? -9.406 -8.472 12.054 1.00 96.75 89 GLY A CA 1
ATOM 688 C C . GLY A 1 89 ? -10.802 -7.880 11.933 1.00 96.75 89 GLY A C 1
ATOM 689 O O . GLY A 1 89 ? -11.086 -7.142 10.996 1.00 96.75 89 GLY A O 1
ATOM 690 N N . GLN A 1 90 ? -11.669 -8.230 12.876 1.00 92.69 90 GLN A N 1
ATOM 691 C CA . GLN A 1 90 ? -13.042 -7.731 12.981 1.00 92.69 90 GLN A CA 1
ATOM 692 C C . GLN A 1 90 ? -13.241 -7.039 14.332 1.00 92.69 90 GLN A C 1
ATOM 694 O O . GLN A 1 90 ? -12.415 -7.206 15.232 1.00 92.69 90 GLN A O 1
ATOM 699 N N . GLU A 1 91 ? -14.352 -6.313 14.484 1.00 87.00 91 GLU A N 1
ATOM 700 C CA . GLU A 1 91 ? -14.780 -5.697 15.747 1.00 87.00 91 GLU A CA 1
ATOM 701 C C . GLU A 1 91 ? -14.570 -6.637 16.950 1.00 87.00 91 GLU A C 1
ATOM 703 O O . GLU A 1 91 ? -14.995 -7.797 16.955 1.00 87.00 91 GLU A O 1
ATOM 708 N N . GLY A 1 92 ? -13.864 -6.139 17.969 1.00 85.31 92 GLY A N 1
ATOM 709 C CA . GLY A 1 92 ? -13.554 -6.880 19.195 1.00 85.31 92 GLY A CA 1
ATOM 710 C C . GLY A 1 92 ? -12.567 -8.046 19.039 1.00 85.31 92 GLY A C 1
ATOM 711 O O . GLY A 1 92 ? -12.323 -8.753 20.015 1.00 85.31 92 GLY A O 1
ATOM 712 N N . GLN A 1 93 ? -12.016 -8.280 17.845 1.00 90.88 93 GLN A N 1
ATOM 713 C CA . GLN A 1 93 ? -11.093 -9.377 17.517 1.00 90.88 93 GLN A CA 1
ATOM 714 C C . GLN A 1 93 ? -9.916 -8.901 16.646 1.00 90.88 93 GLN A C 1
ATOM 716 O O . GLN A 1 93 ? -9.353 -9.683 15.876 1.00 90.88 93 GLN A O 1
ATOM 721 N N . PHE A 1 94 ? -9.545 -7.621 16.730 1.00 96.19 94 PHE A N 1
ATOM 722 C CA . PHE A 1 94 ? -8.357 -7.120 16.048 1.00 96.19 94 PHE A CA 1
ATOM 723 C C . PHE A 1 94 ? -7.093 -7.749 16.622 1.00 96.19 94 PHE A C 1
ATOM 725 O O . PHE A 1 94 ? -6.942 -7.920 17.831 1.00 96.19 94 PHE A O 1
ATOM 732 N N . GLN A 1 95 ? -6.193 -8.114 15.721 1.00 96.88 95 GLN A N 1
ATOM 733 C CA . GLN A 1 95 ? -4.921 -8.738 16.029 1.00 96.88 95 GLN A CA 1
ATOM 734 C C . GLN A 1 95 ? -3.795 -7.915 15.418 1.00 96.88 95 GLN A C 1
ATOM 736 O O . GLN A 1 95 ? -3.948 -7.305 14.359 1.00 96.88 95 GLN A O 1
ATOM 741 N N . THR A 1 96 ? -2.650 -7.923 16.082 1.00 97.69 96 THR A N 1
ATOM 742 C CA . THR A 1 96 ? -1.447 -7.232 15.629 1.00 97.69 96 THR A CA 1
ATOM 743 C C . THR A 1 96 ? -0.867 -7.921 14.397 1.00 97.69 96 THR A C 1
ATOM 745 O O . THR A 1 96 ? -0.589 -9.115 14.434 1.00 97.69 96 THR A O 1
ATOM 748 N N . VAL A 1 97 ? -0.663 -7.178 13.314 1.00 98.31 97 VAL A N 1
ATOM 749 C CA . VAL A 1 97 ? 0.114 -7.598 12.134 1.00 98.31 97 VAL A CA 1
ATOM 750 C C . VAL A 1 97 ? 1.562 -7.138 12.291 1.00 98.31 97 VAL A C 1
ATOM 752 O O . VAL A 1 97 ? 2.480 -7.936 12.126 1.00 98.31 97 VAL A O 1
ATOM 755 N N . LEU A 1 98 ? 1.753 -5.874 12.684 1.00 97.94 98 LEU A N 1
ATOM 756 C CA . LEU A 1 98 ? 3.032 -5.321 13.119 1.00 97.94 98 LEU A CA 1
ATOM 757 C C . LEU A 1 98 ? 2.829 -4.621 14.471 1.00 97.94 98 LEU A C 1
ATOM 759 O O . LEU A 1 98 ? 1.937 -3.774 14.565 1.00 97.94 98 LEU A O 1
ATOM 763 N N . PRO A 1 99 ? 3.593 -4.980 15.520 1.00 97.06 99 PRO A N 1
ATOM 764 C CA . PRO A 1 99 ? 3.433 -4.373 16.836 1.00 97.06 99 PRO A CA 1
ATOM 765 C C . PRO A 1 99 ? 3.768 -2.877 16.815 1.00 97.06 99 PRO A C 1
ATOM 767 O O . PRO A 1 99 ? 4.677 -2.490 16.077 1.00 97.06 99 PRO A O 1
ATOM 770 N N . PRO A 1 100 ? 3.088 -2.066 17.649 1.00 96.94 100 PRO A N 1
ATOM 771 C CA . PRO A 1 100 ? 3.501 -0.698 17.927 1.00 96.94 100 PRO A CA 1
ATOM 772 C C . PRO A 1 100 ? 4.966 -0.651 18.340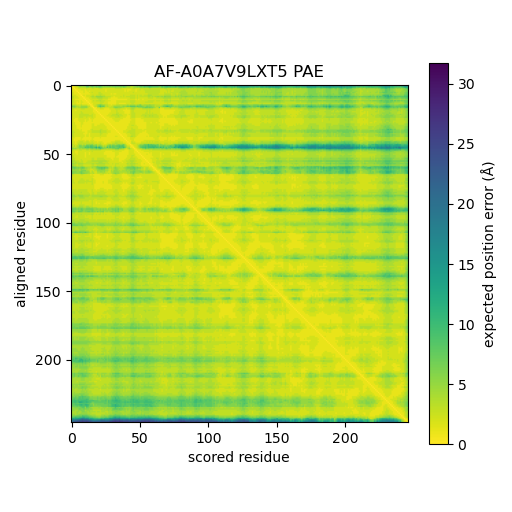 1.00 96.94 100 PRO A C 1
ATOM 774 O O . PRO A 1 100 ? 5.397 -1.429 19.199 1.00 96.94 100 PRO A O 1
ATOM 777 N N . ALA A 1 101 ? 5.726 0.238 17.717 1.00 96.25 101 ALA A N 1
ATOM 778 C CA . ALA A 1 101 ? 7.128 0.433 18.036 1.00 96.25 101 ALA A CA 1
ATOM 779 C C . ALA A 1 101 ? 7.499 1.917 17.988 1.00 96.25 101 ALA A C 1
ATOM 781 O O . ALA A 1 101 ? 6.982 2.688 17.182 1.00 96.25 101 ALA A O 1
ATOM 782 N N . GLU A 1 102 ? 8.415 2.304 18.873 1.00 94.50 102 GLU A N 1
ATOM 783 C CA . GLU A 1 102 ? 9.113 3.584 18.780 1.00 94.50 102 GLU A CA 1
ATOM 784 C C . GLU A 1 102 ? 10.021 3.586 17.540 1.00 94.50 102 GLU A C 1
ATOM 786 O O . GLU A 1 102 ? 10.515 2.535 17.132 1.00 94.50 102 GLU A O 1
ATOM 791 N N . ASP A 1 103 ? 10.216 4.758 16.932 1.00 93.38 103 ASP A N 1
ATOM 792 C CA . ASP A 1 103 ? 11.074 4.970 15.754 1.00 93.38 103 ASP A CA 1
ATOM 793 C C . ASP A 1 103 ? 10.731 4.126 14.510 1.00 93.38 103 ASP A C 1
ATOM 795 O O . ASP A 1 103 ? 11.526 4.027 13.573 1.00 93.38 103 ASP A O 1
ATOM 799 N N . VAL A 1 104 ? 9.521 3.564 14.461 1.00 96.44 104 VAL A N 1
ATOM 800 C CA . VAL A 1 104 ? 8.967 2.896 13.283 1.00 96.44 104 VAL A CA 1
ATOM 801 C C . VAL A 1 104 ? 7.766 3.692 12.796 1.00 96.44 104 VAL A C 1
ATOM 803 O O . VAL A 1 104 ? 6.821 3.943 13.539 1.00 96.44 104 VAL A O 1
ATOM 806 N N . SER A 1 105 ? 7.789 4.076 11.526 1.00 96.19 105 SER A N 1
ATOM 807 C CA . SER A 1 105 ? 6.585 4.515 10.819 1.00 96.19 105 SER A CA 1
ATOM 808 C C . SER A 1 105 ? 6.045 3.352 10.006 1.00 96.19 105 SER A C 1
ATOM 810 O O . SER A 1 105 ? 6.817 2.574 9.446 1.00 96.19 105 SER A O 1
ATOM 812 N N . VAL A 1 106 ? 4.727 3.240 9.929 1.00 95.94 106 VAL A N 1
ATOM 813 C CA . VAL A 1 106 ? 4.039 2.276 9.073 1.00 95.94 106 VAL A CA 1
ATOM 814 C C . VAL A 1 106 ? 3.007 3.004 8.240 1.00 95.94 106 VAL A C 1
ATOM 816 O O . VAL A 1 106 ? 2.569 4.082 8.623 1.00 95.94 106 VAL A O 1
ATOM 819 N N . SER A 1 107 ? 2.621 2.427 7.113 1.00 94.56 107 SER A N 1
ATOM 820 C CA . SER A 1 107 ? 1.544 2.976 6.304 1.00 94.56 107 SER A CA 1
ATOM 821 C C . SER A 1 107 ? 0.980 1.938 5.342 1.00 94.56 107 SER A C 1
ATOM 823 O O . SER A 1 107 ? 1.513 0.839 5.170 1.00 94.56 107 SER A O 1
ATOM 825 N N . GLU A 1 108 ? -0.117 2.323 4.688 1.00 91.44 108 GLU A N 1
ATOM 826 C CA . GLU A 1 108 ? -0.574 1.688 3.451 1.00 91.44 108 GLU A CA 1
ATOM 827 C C . GLU A 1 108 ? -0.879 0.173 3.546 1.00 91.44 108 GLU A C 1
ATOM 829 O O . GLU A 1 108 ? -0.478 -0.592 2.664 1.00 91.44 108 GLU A O 1
ATOM 834 N N . PRO A 1 109 ? -1.608 -0.311 4.573 1.00 96.50 109 PRO A N 1
ATOM 835 C CA . PRO A 1 109 ? -1.927 -1.729 4.656 1.00 96.50 109 PRO A CA 1
ATOM 836 C C . PRO A 1 109 ? -2.903 -2.153 3.550 1.00 96.50 109 PRO A C 1
ATOM 838 O O . PRO A 1 109 ? -3.954 -1.540 3.345 1.00 96.50 109 PRO A O 1
ATOM 841 N N . VAL A 1 110 ? -2.604 -3.271 2.891 1.00 97.38 110 VAL A N 1
ATOM 842 C CA . VAL A 1 110 ? -3.463 -3.933 1.901 1.00 97.38 110 VAL A CA 1
ATOM 843 C C . VAL A 1 110 ? -3.665 -5.385 2.306 1.00 97.38 110 VAL A C 1
ATOM 845 O O . VAL A 1 110 ? -2.703 -6.125 2.481 1.00 97.38 110 VAL A O 1
ATOM 848 N N . LEU A 1 111 ? -4.922 -5.797 2.467 1.00 97.94 111 LEU A N 1
ATOM 849 C CA . LEU A 1 111 ? -5.307 -7.102 2.995 1.00 97.94 111 LEU A CA 1
ATOM 850 C C . LEU A 1 111 ? -5.910 -7.986 1.906 1.00 97.94 111 LEU A C 1
ATOM 852 O O . LEU A 1 111 ? -6.918 -7.630 1.295 1.00 97.94 111 LEU A O 1
ATOM 856 N N . ASN A 1 112 ? -5.369 -9.190 1.732 1.00 97.88 112 ASN A N 1
ATOM 857 C CA . ASN A 1 112 ? -5.980 -10.182 0.853 1.00 97.88 112 ASN A CA 1
ATOM 858 C C . ASN A 1 112 ? -7.006 -11.067 1.580 1.00 97.88 112 ASN A C 1
ATOM 860 O O . ASN A 1 112 ? -7.166 -11.053 2.808 1.00 97.88 112 ASN A O 1
ATOM 864 N N . ASN A 1 113 ? -7.714 -11.902 0.817 1.00 97.69 113 ASN A N 1
ATOM 865 C CA . ASN A 1 113 ? -8.694 -12.821 1.387 1.00 97.69 113 ASN A CA 1
ATOM 866 C C . ASN A 1 113 ? -8.046 -13.871 2.300 1.00 97.69 113 ASN A C 1
ATOM 868 O O . ASN A 1 113 ? -8.674 -14.275 3.278 1.00 97.69 113 ASN A O 1
ATOM 872 N N . GLY A 1 114 ? -6.813 -14.296 2.027 1.00 97.12 114 GLY A N 1
ATOM 873 C CA . GLY A 1 114 ? -6.060 -15.228 2.872 1.00 97.12 114 GLY A CA 1
ATOM 87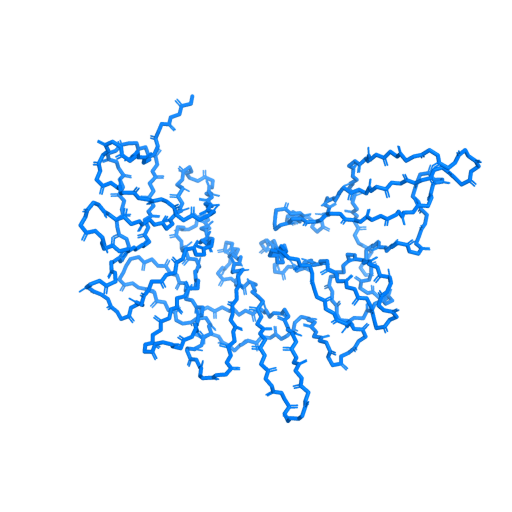4 C C . GLY A 1 114 ? -5.711 -14.687 4.264 1.00 97.12 114 GLY A C 1
ATOM 875 O O . GLY A 1 114 ? -5.364 -15.478 5.136 1.00 97.12 114 GLY A O 1
ATOM 876 N N . GLY A 1 115 ? -5.852 -13.377 4.494 1.00 97.50 115 GLY A N 1
ATOM 877 C CA . GLY A 1 115 ? -5.451 -12.720 5.738 1.00 97.50 115 GLY A CA 1
ATOM 878 C C . GLY A 1 115 ? -3.984 -12.284 5.755 1.00 97.50 115 GLY A C 1
ATOM 879 O O . GLY A 1 115 ? -3.476 -11.947 6.821 1.00 97.50 115 GLY A O 1
ATOM 880 N N . LEU A 1 116 ? -3.311 -12.318 4.601 1.00 98.56 116 LEU A N 1
ATOM 881 C CA . LEU A 1 116 ? -1.999 -11.711 4.418 1.00 98.56 116 LEU A CA 1
ATOM 882 C C . LEU A 1 116 ? -2.186 -10.210 4.200 1.00 98.56 116 LEU A C 1
ATOM 884 O O . LEU A 1 116 ? -3.021 -9.804 3.388 1.00 98.56 116 LEU A O 1
ATOM 888 N N . THR A 1 117 ? -1.395 -9.419 4.909 1.00 98.50 117 THR A N 1
ATOM 889 C CA . THR A 1 117 ? -1.348 -7.966 4.790 1.00 98.50 117 THR A CA 1
ATOM 890 C C . THR A 1 117 ? 0.002 -7.572 4.213 1.00 98.50 117 THR A C 1
ATOM 892 O O . THR A 1 117 ? 1.022 -7.953 4.782 1.00 98.50 117 THR A O 1
ATOM 895 N N . ALA A 1 118 ? 0.009 -6.819 3.116 1.00 98.38 118 ALA A N 1
ATOM 896 C CA . ALA A 1 118 ? 1.180 -6.087 2.640 1.00 98.38 118 ALA A CA 1
ATOM 897 C C . ALA A 1 118 ? 1.131 -4.659 3.192 1.00 98.38 118 ALA A C 1
ATOM 899 O O . ALA A 1 118 ? 0.039 -4.106 3.318 1.00 98.38 118 ALA A O 1
ATOM 900 N N . PHE A 1 119 ? 2.268 -4.077 3.554 1.00 97.56 119 PHE A N 1
ATOM 901 C CA . PHE A 1 119 ? 2.336 -2.723 4.107 1.00 97.56 119 PHE A CA 1
ATOM 902 C C . PHE A 1 119 ? 3.729 -2.122 3.914 1.00 97.56 119 PHE A C 1
ATOM 904 O O . PHE A 1 119 ? 4.704 -2.846 3.705 1.00 97.56 119 PHE A O 1
ATOM 911 N N . SER A 1 120 ? 3.807 -0.801 4.021 1.00 96.94 120 SER A N 1
ATOM 912 C CA . SER A 1 120 ? 5.058 -0.048 4.000 1.00 96.94 120 SER A CA 1
ATOM 913 C C . SER A 1 120 ? 5.502 0.234 5.438 1.00 96.94 120 SER A C 1
ATOM 915 O O . SER A 1 120 ? 4.670 0.504 6.310 1.00 96.94 120 SER A O 1
ATOM 917 N N . ARG A 1 121 ? 6.808 0.192 5.711 1.00 96.69 121 ARG A N 1
ATOM 918 C CA . ARG A 1 121 ? 7.381 0.696 6.967 1.00 96.69 121 ARG A CA 1
ATOM 919 C C . ARG A 1 121 ? 8.695 1.425 6.741 1.00 96.69 121 ARG A C 1
ATOM 921 O O . ARG A 1 121 ? 9.390 1.171 5.762 1.00 96.69 121 ARG A O 1
ATOM 928 N N . SER A 1 122 ? 9.058 2.295 7.673 1.00 97.25 122 SER A N 1
ATOM 929 C CA . SER A 1 122 ? 10.371 2.933 7.690 1.00 97.25 122 SER A CA 1
ATOM 930 C C . SER A 1 122 ? 10.916 3.080 9.100 1.00 97.25 122 SER A C 1
ATOM 932 O O . SER A 1 122 ? 10.154 3.376 10.023 1.00 97.25 122 SER A O 1
ATOM 934 N N . PHE A 1 123 ? 12.221 2.895 9.258 1.00 97.38 123 PHE A N 1
ATOM 935 C CA . PHE A 1 123 ? 12.918 2.932 10.544 1.00 97.38 123 PHE A CA 1
ATOM 936 C C . PHE A 1 123 ? 14.421 3.160 10.336 1.00 97.38 123 PHE A C 1
ATOM 938 O O . PHE A 1 123 ? 14.922 3.087 9.214 1.00 97.38 123 PHE A O 1
ATOM 945 N N . SER A 1 124 ? 15.149 3.427 11.419 1.00 96.75 124 SER A N 1
ATOM 946 C CA . SER A 1 124 ? 16.613 3.533 11.388 1.00 96.75 124 SER A CA 1
ATOM 947 C C . SER A 1 124 ? 17.273 2.181 11.680 1.00 96.75 124 SER A C 1
ATOM 949 O O . SER A 1 124 ? 17.020 1.582 12.726 1.00 96.75 124 SER A O 1
ATOM 951 N N . ASP A 1 125 ? 18.156 1.727 10.792 1.00 94.06 125 ASP A N 1
ATOM 952 C CA . ASP A 1 125 ? 19.022 0.555 10.965 1.00 94.06 125 ASP A CA 1
ATOM 953 C C . ASP A 1 125 ? 20.474 1.033 11.144 1.00 94.06 125 ASP A C 1
ATOM 955 O O . ASP A 1 125 ? 21.221 1.276 10.194 1.00 94.06 125 ASP A O 1
ATOM 959 N N . GLY A 1 126 ? 20.862 1.284 12.399 1.00 93.88 126 GLY A N 1
ATOM 960 C CA . GLY A 1 126 ? 22.127 1.951 12.710 1.00 93.88 126 GLY A CA 1
ATOM 961 C C . GLY A 1 126 ? 22.128 3.414 12.256 1.00 93.88 126 GLY A C 1
ATOM 962 O O . GLY A 1 126 ? 21.344 4.213 12.764 1.00 93.88 126 GLY A O 1
ATOM 963 N N . ASP A 1 127 ? 23.027 3.759 11.331 1.00 93.94 127 ASP A N 1
ATOM 964 C CA . ASP A 1 127 ? 23.146 5.110 10.756 1.00 93.94 127 ASP A CA 1
ATOM 965 C C . ASP A 1 127 ? 22.326 5.281 9.456 1.00 93.94 127 ASP A C 1
ATOM 967 O O . ASP A 1 127 ? 22.311 6.368 8.872 1.00 93.94 127 ASP A O 1
ATOM 971 N N . GLU A 1 128 ? 21.669 4.220 8.977 1.00 95.12 128 GLU A N 1
ATOM 972 C CA . GLU A 1 128 ? 20.899 4.209 7.732 1.00 95.12 128 GLU A CA 1
ATOM 973 C C . GLU A 1 128 ? 19.397 4.338 8.011 1.00 95.12 128 GLU A C 1
ATOM 975 O O . GLU A 1 128 ? 18.865 3.685 8.906 1.00 95.12 128 GLU A O 1
ATOM 980 N N . PHE A 1 129 ? 18.698 5.175 7.239 1.00 96.94 129 PHE A N 1
ATOM 981 C CA . PHE A 1 129 ? 17.237 5.226 7.254 1.00 96.94 129 PHE A CA 1
ATOM 982 C C . PHE A 1 129 ? 16.696 4.312 6.157 1.00 96.94 129 PHE A C 1
ATOM 984 O O . PHE A 1 129 ? 17.001 4.515 4.982 1.00 96.94 129 PHE A O 1
ATOM 991 N N . VAL A 1 130 ? 15.902 3.320 6.546 1.00 97.69 130 VAL A N 1
ATOM 992 C CA . VAL A 1 130 ? 15.434 2.247 5.669 1.00 97.69 130 VAL A CA 1
ATOM 993 C C . VAL A 1 130 ? 13.940 2.402 5.428 1.00 97.69 130 VAL A C 1
ATOM 995 O O . VAL A 1 130 ? 13.175 2.599 6.372 1.00 97.69 130 VAL A O 1
ATOM 998 N N . PHE A 1 131 ? 13.521 2.268 4.171 1.00 97.94 131 PHE A N 1
ATOM 999 C CA . PHE A 1 131 ? 12.134 1.975 3.818 1.00 97.94 131 PHE A CA 1
ATOM 1000 C C . PHE A 1 131 ? 12.026 0.504 3.420 1.00 97.94 131 PHE A C 1
ATOM 1002 O O . PHE A 1 131 ? 12.917 -0.026 2.756 1.00 97.94 131 PHE A O 1
ATOM 1009 N N . GLU A 1 132 ? 10.931 -0.149 3.795 1.00 97.69 132 GLU A N 1
ATOM 1010 C CA . GLU A 1 132 ? 10.660 -1.550 3.473 1.00 97.69 132 GLU A CA 1
ATOM 1011 C C . GLU A 1 132 ? 9.201 -1.748 3.074 1.00 97.69 132 GLU A C 1
ATOM 1013 O O . GLU A 1 132 ? 8.295 -1.133 3.643 1.00 97.69 132 GLU A O 1
ATOM 1018 N N . ILE A 1 133 ? 8.983 -2.664 2.134 1.00 98.25 133 ILE A N 1
ATOM 1019 C CA . ILE A 1 133 ? 7.679 -3.269 1.878 1.00 98.25 133 ILE A CA 1
ATOM 1020 C C . ILE A 1 133 ? 7.697 -4.656 2.500 1.00 98.25 133 ILE A C 1
ATOM 1022 O O . ILE A 1 133 ? 8.506 -5.506 2.125 1.00 98.25 133 ILE A O 1
ATOM 1026 N N . ASP A 1 134 ? 6.767 -4.889 3.413 1.00 98.19 134 ASP A N 1
ATOM 1027 C CA . ASP A 1 134 ? 6.659 -6.118 4.182 1.00 98.19 134 ASP A CA 1
ATOM 1028 C C . ASP A 1 134 ? 5.337 -6.828 3.910 1.00 98.19 134 ASP A C 1
ATOM 1030 O O . ASP A 1 134 ? 4.331 -6.226 3.525 1.00 98.19 134 ASP A O 1
ATOM 1034 N N . THR A 1 135 ? 5.321 -8.130 4.197 1.00 98.50 135 THR A N 1
ATOM 1035 C CA . THR A 1 135 ? 4.083 -8.894 4.359 1.00 98.50 135 THR A CA 1
ATOM 1036 C C . THR A 1 135 ? 4.026 -9.597 5.706 1.00 98.50 135 THR A C 1
ATOM 1038 O O . THR A 1 135 ? 5.030 -10.100 6.207 1.00 98.50 135 THR A O 1
ATOM 1041 N N . ALA A 1 136 ? 2.836 -9.676 6.295 1.00 98.31 136 ALA A N 1
ATOM 1042 C CA . ALA A 1 136 ? 2.583 -10.482 7.485 1.00 98.31 136 ALA A CA 1
ATOM 1043 C C . ALA A 1 136 ? 1.117 -10.906 7.565 1.00 98.31 136 ALA A C 1
ATOM 1045 O O . ALA A 1 136 ? 0.214 -10.210 7.105 1.00 98.31 136 ALA A O 1
ATOM 1046 N N . THR A 1 137 ? 0.864 -12.047 8.200 1.00 97.62 137 THR A N 1
ATOM 1047 C CA . THR A 1 137 ? -0.467 -12.364 8.729 1.00 97.62 137 THR A CA 1
ATOM 1048 C C . THR A 1 137 ? -0.615 -11.787 10.133 1.00 97.62 137 THR A C 1
ATOM 1050 O O . THR A 1 137 ? 0.376 -11.513 10.807 1.00 97.62 137 THR A O 1
ATOM 1053 N N . ALA A 1 138 ? -1.847 -11.685 10.627 1.00 93.88 138 ALA A N 1
ATOM 1054 C CA . ALA A 1 138 ? -2.091 -11.385 12.035 1.00 93.88 138 ALA A CA 1
ATOM 1055 C C . ALA A 1 138 ? -1.344 -12.361 12.972 1.00 93.88 138 ALA A C 1
ATOM 1057 O O . ALA A 1 138 ? -1.387 -13.579 12.781 1.00 93.88 138 ALA A O 1
ATOM 1058 N N . ASN A 1 139 ? -0.651 -11.812 13.972 1.00 92.75 139 ASN A N 1
ATOM 1059 C CA . ASN A 1 139 ? 0.286 -12.474 14.889 1.00 92.75 139 ASN A CA 1
ATOM 1060 C C . ASN A 1 139 ? 1.439 -13.232 14.200 1.00 92.75 139 ASN A C 1
ATOM 1062 O O . ASN A 1 139 ? 2.081 -14.082 14.820 1.00 92.75 139 ASN A O 1
ATOM 1066 N N . GLY A 1 140 ? 1.675 -12.965 12.914 1.00 92.00 140 GLY A N 1
ATOM 1067 C CA . GLY A 1 140 ? 2.777 -13.518 12.140 1.00 92.00 140 GLY A CA 1
ATOM 1068 C C . GLY A 1 140 ? 4.059 -12.705 12.297 1.00 92.00 140 GLY A C 1
ATOM 1069 O O . GLY A 1 140 ? 4.077 -11.627 12.886 1.00 92.00 140 GLY A O 1
ATOM 1070 N N . THR A 1 141 ? 5.149 -13.232 11.748 1.00 94.50 141 THR A N 1
ATOM 1071 C CA . THR A 1 141 ? 6.405 -12.490 11.621 1.00 94.50 141 THR A CA 1
ATOM 1072 C C . THR A 1 141 ? 6.409 -11.734 10.289 1.00 94.50 141 THR A C 1
ATOM 1074 O O . THR A 1 141 ? 6.170 -12.372 9.259 1.00 94.50 141 THR A O 1
ATOM 1077 N N . PRO A 1 142 ? 6.690 -10.418 10.284 1.00 95.88 142 PRO A N 1
ATOM 1078 C CA . PRO A 1 142 ? 6.921 -9.666 9.057 1.00 95.88 142 PRO A CA 1
ATOM 1079 C C . PRO A 1 142 ? 8.018 -10.292 8.206 1.00 95.88 142 PRO A C 1
ATOM 1081 O O . PRO A 1 142 ? 9.072 -10.676 8.714 1.00 95.88 142 PRO A O 1
ATOM 1084 N N . THR A 1 143 ? 7.743 -10.415 6.914 1.00 97.38 143 THR A N 1
ATOM 1085 C CA . THR A 1 143 ? 8.683 -10.903 5.910 1.00 97.38 143 THR A CA 1
ATOM 1086 C C . THR A 1 143 ? 8.926 -9.789 4.894 1.00 97.38 143 THR A C 1
ATOM 1088 O O . THR A 1 143 ? 7.953 -9.374 4.252 1.00 97.38 143 THR A O 1
ATOM 1091 N N . PRO A 1 144 ? 10.178 -9.324 4.727 1.00 96.94 144 PRO A N 1
ATOM 1092 C CA . PRO A 1 144 ? 10.495 -8.293 3.751 1.00 96.94 144 PRO A CA 1
ATOM 1093 C C . PRO A 1 144 ? 10.313 -8.813 2.331 1.00 96.94 144 PRO A C 1
ATOM 1095 O O . PRO A 1 144 ? 10.745 -9.918 1.993 1.00 96.94 144 PRO A O 1
ATOM 1098 N N . VAL A 1 145 ? 9.660 -7.996 1.509 1.00 97.94 145 VAL A N 1
ATOM 1099 C CA . VAL A 1 145 ? 9.532 -8.188 0.061 1.00 97.94 145 VAL A CA 1
ATOM 1100 C C . VAL A 1 145 ? 10.658 -7.444 -0.649 1.00 97.94 145 VAL A C 1
ATOM 1102 O O . VAL A 1 145 ? 11.316 -8.012 -1.515 1.00 97.94 145 VAL A O 1
ATOM 1105 N N . ALA A 1 146 ? 10.890 -6.188 -0.270 1.00 98.12 146 ALA A N 1
ATOM 1106 C CA . ALA A 1 146 ? 11.973 -5.349 -0.767 1.00 98.12 146 ALA A CA 1
ATOM 1107 C C . ALA A 1 146 ? 12.283 -4.233 0.237 1.00 98.12 146 ALA A C 1
ATOM 1109 O O . ALA A 1 146 ? 11.408 -3.817 0.998 1.00 98.12 146 ALA A O 1
ATOM 1110 N N . ASP A 1 147 ? 13.516 -3.732 0.212 1.00 97.56 147 ASP A N 1
ATOM 1111 C CA . ASP A 1 147 ? 13.971 -2.631 1.060 1.00 97.56 147 ASP A CA 1
ATOM 1112 C C . ASP A 1 147 ? 14.967 -1.717 0.338 1.00 97.56 147 ASP A C 1
ATOM 1114 O O . ASP A 1 147 ? 15.417 -2.021 -0.771 1.00 97.56 147 ASP A O 1
ATOM 1118 N N . THR A 1 148 ? 15.313 -0.605 0.987 1.00 98.00 148 THR A N 1
ATOM 1119 C CA . THR A 1 148 ? 16.268 0.380 0.464 1.00 98.00 148 THR A CA 1
ATOM 1120 C C . THR A 1 148 ? 17.729 0.153 0.855 1.00 98.00 148 THR A C 1
ATOM 1122 O O . THR A 1 148 ? 18.572 0.984 0.540 1.00 98.00 148 THR A O 1
ATOM 1125 N N . ARG A 1 149 ? 18.048 -0.955 1.534 1.00 96.25 149 ARG A N 1
ATOM 1126 C CA . ARG A 1 149 ? 19.443 -1.388 1.758 1.00 96.25 149 ARG A CA 1
ATOM 1127 C C . ARG A 1 149 ? 19.988 -2.116 0.529 1.00 96.25 149 ARG A C 1
ATOM 1129 O O . ARG A 1 149 ? 21.199 -2.262 0.353 1.00 96.25 149 ARG A O 1
ATOM 1136 N N . GLY A 1 150 ? 19.068 -2.672 -0.261 1.00 92.44 150 GLY A N 1
ATOM 1137 C CA . GLY A 1 150 ? 19.308 -3.262 -1.566 1.00 92.44 150 GLY A CA 1
ATOM 1138 C C . GLY A 1 150 ? 19.423 -2.207 -2.677 1.00 92.44 150 GLY A C 1
ATOM 1139 O O . GLY A 1 150 ? 19.959 -1.136 -2.447 1.00 92.44 150 GLY A O 1
ATOM 1140 N N . PRO A 1 151 ? 18.955 -2.509 -3.899 1.00 97.06 151 PRO A N 1
ATOM 1141 C CA . PRO A 1 151 ? 19.170 -1.669 -5.082 1.00 97.06 151 PRO A CA 1
ATOM 1142 C C . PRO A 1 151 ? 18.124 -0.557 -5.276 1.00 97.06 151 PRO A C 1
ATOM 1144 O O . PRO A 1 151 ? 18.054 0.049 -6.354 1.00 97.06 151 PRO A O 1
ATOM 1147 N N . PHE A 1 152 ? 17.256 -0.349 -4.286 1.00 98.31 152 PHE A N 1
ATOM 1148 C CA . PHE A 1 152 ? 16.166 0.614 -4.337 1.00 98.31 152 PHE A CA 1
ATOM 1149 C C . PHE A 1 152 ? 16.489 1.823 -3.464 1.00 98.31 152 PHE A C 1
ATOM 1151 O O . PHE A 1 152 ? 16.754 1.693 -2.280 1.00 98.31 152 PHE A O 1
ATOM 1158 N N . SER A 1 153 ? 16.320 3.015 -4.019 1.00 97.31 153 SER A N 1
ATOM 1159 C CA . SER A 1 153 ? 16.420 4.270 -3.270 1.00 97.31 153 SER A CA 1
ATOM 1160 C C . SER A 1 153 ? 15.132 4.634 -2.524 1.00 97.31 153 SER A C 1
ATOM 1162 O O . SER A 1 153 ? 15.143 5.484 -1.634 1.00 97.31 153 SER A O 1
ATOM 1164 N N . GLY A 1 154 ? 14.002 4.031 -2.907 1.00 96.88 154 GLY A N 1
ATOM 1165 C CA . GLY A 1 154 ? 12.695 4.315 -2.326 1.00 96.88 154 GLY A CA 1
ATOM 1166 C C . GLY A 1 154 ? 11.533 3.692 -3.095 1.00 96.88 154 GLY A C 1
ATOM 1167 O O . GLY A 1 154 ? 11.696 3.149 -4.191 1.00 96.88 154 GLY A O 1
ATOM 1168 N N . PHE A 1 155 ? 10.342 3.810 -2.511 1.00 96.44 155 PHE A N 1
ATOM 1169 C CA . PHE A 1 155 ? 9.091 3.254 -3.028 1.00 96.44 155 PHE A CA 1
ATOM 1170 C C . PHE A 1 155 ? 8.091 4.356 -3.398 1.00 96.44 155 PHE A C 1
ATOM 1172 O O . PHE A 1 155 ? 8.222 5.509 -2.984 1.00 96.44 155 PHE A O 1
ATOM 1179 N N . GLY A 1 156 ? 7.100 4.008 -4.221 1.00 89.94 156 GLY A N 1
ATOM 1180 C CA . GLY A 1 156 ? 6.027 4.920 -4.613 1.00 89.94 156 GLY A CA 1
ATOM 1181 C C . GLY A 1 156 ? 5.139 5.354 -3.441 1.00 89.94 156 GLY A C 1
ATOM 1182 O O . GLY A 1 156 ? 5.044 4.673 -2.432 1.00 89.94 156 GLY A O 1
ATOM 1183 N N . PHE A 1 157 ? 4.425 6.471 -3.610 1.00 85.56 157 PHE A N 1
ATOM 1184 C CA . PHE A 1 157 ? 3.475 7.019 -2.618 1.00 85.56 157 PHE A CA 1
ATOM 1185 C C . PHE A 1 157 ? 2.119 6.293 -2.558 1.00 85.56 157 PHE A C 1
ATOM 1187 O O . PHE A 1 157 ? 1.123 6.877 -2.132 1.00 85.56 157 PHE A O 1
ATOM 1194 N N . ARG A 1 158 ? 2.020 5.114 -3.168 1.00 91.44 158 ARG A N 1
ATOM 1195 C CA . ARG A 1 158 ? 0.789 4.329 -3.229 1.00 91.44 158 ARG A CA 1
ATOM 1196 C C . ARG A 1 158 ? 1.062 2.998 -2.549 1.00 91.44 158 ARG A C 1
ATOM 1198 O O . ARG A 1 158 ? 2.167 2.483 -2.733 1.00 91.44 158 ARG A O 1
ATOM 1205 N N . PRO A 1 159 ? 0.050 2.400 -1.896 1.00 93.12 159 PRO A N 1
ATOM 1206 C CA . PRO A 1 159 ? 0.225 1.104 -1.272 1.00 93.12 159 PRO A CA 1
ATOM 1207 C C . PRO A 1 159 ? 0.734 0.046 -2.256 1.00 93.12 159 PRO A C 1
ATOM 1209 O O . PRO A 1 159 ? 0.396 0.099 -3.449 1.00 93.12 159 PRO A O 1
ATOM 1212 N N . PRO A 1 160 ? 1.482 -0.960 -1.767 1.00 96.62 160 PRO A N 1
ATOM 1213 C CA . PRO A 1 160 ? 1.798 -2.127 -2.572 1.00 96.62 160 PRO A CA 1
ATOM 1214 C C . PRO A 1 160 ? 0.504 -2.810 -3.027 1.00 96.62 160 PRO A C 1
ATOM 1216 O O . PRO A 1 160 ? -0.487 -2.870 -2.300 1.00 96.62 160 PRO A O 1
ATOM 1219 N N . ALA A 1 161 ? 0.508 -3.362 -4.233 1.00 97.50 161 ALA A N 1
ATOM 1220 C CA . ALA A 1 161 ? -0.593 -4.178 -4.712 1.00 97.50 161 ALA A CA 1
ATOM 1221 C C . ALA A 1 161 ? -0.409 -5.619 -4.223 1.00 97.50 161 ALA A C 1
ATOM 1223 O O . ALA A 1 161 ? 0.695 -6.158 -4.291 1.00 97.50 161 ALA A O 1
ATOM 1224 N N . LEU A 1 162 ? -1.484 -6.248 -3.750 1.00 98.00 162 LEU A N 1
ATOM 1225 C CA . LEU A 1 162 ? -1.467 -7.606 -3.202 1.00 98.00 162 LEU A CA 1
ATOM 1226 C C . LEU A 1 162 ? -2.650 -8.412 -3.745 1.00 98.00 162 LEU A C 1
ATOM 1228 O O . LEU A 1 162 ? -3.795 -7.972 -3.645 1.00 98.00 162 LEU A O 1
ATOM 1232 N N . ASN A 1 163 ? -2.398 -9.621 -4.253 1.00 96.94 163 ASN A N 1
ATOM 1233 C CA . ASN A 1 163 ? -3.466 -10.538 -4.668 1.00 96.94 163 ASN A CA 1
ATOM 1234 C C . ASN A 1 163 ? -3.736 -11.674 -3.660 1.00 96.94 163 ASN A C 1
ATOM 1236 O O . ASN A 1 163 ? -3.060 -11.829 -2.636 1.00 96.94 163 ASN A O 1
ATOM 1240 N N . ASN A 1 164 ? -4.737 -12.515 -3.950 1.00 97.44 164 ASN A N 1
ATOM 1241 C CA . ASN A 1 164 ? -5.125 -13.628 -3.075 1.00 97.44 164 ASN A CA 1
ATOM 1242 C C . ASN A 1 164 ? -4.152 -14.815 -3.080 1.00 97.44 164 ASN A C 1
ATOM 1244 O O . ASN A 1 164 ? -4.278 -15.681 -2.213 1.00 97.44 164 ASN A O 1
ATOM 1248 N N . ASN A 1 165 ? -3.185 -14.851 -4.001 1.00 96.62 165 ASN A N 1
ATOM 1249 C CA . ASN A 1 165 ? -2.100 -15.835 -3.988 1.00 96.62 165 ASN A CA 1
ATOM 1250 C C . ASN A 1 165 ? -0.921 -15.389 -3.108 1.00 96.62 165 ASN A C 1
ATOM 1252 O O . ASN A 1 165 ? -0.024 -16.188 -2.857 1.00 96.62 165 ASN A O 1
ATOM 1256 N N . GLY A 1 166 ? -0.936 -14.145 -2.618 1.00 96.88 166 GLY A N 1
ATOM 1257 C CA . GLY A 1 166 ? 0.155 -13.572 -1.832 1.00 96.88 166 GLY A CA 1
ATOM 1258 C C . GLY A 1 166 ? 1.243 -12.908 -2.674 1.00 96.88 166 GLY A C 1
ATOM 1259 O O . GLY A 1 166 ? 2.300 -12.594 -2.139 1.00 96.88 166 GLY A O 1
ATOM 1260 N N . GLU A 1 167 ? 1.003 -12.696 -3.969 1.00 96.88 167 GLU A N 1
ATOM 1261 C CA . GLU A 1 167 ? 1.934 -11.985 -4.844 1.00 96.88 167 GLU A CA 1
ATOM 1262 C C . GLU A 1 167 ? 1.823 -10.483 -4.578 1.00 96.88 167 GLU A C 1
ATOM 1264 O O . GLU A 1 167 ? 0.718 -9.924 -4.583 1.00 96.88 167 GLU A O 1
ATOM 1269 N N . VAL A 1 168 ? 2.973 -9.850 -4.347 1.00 97.81 168 VAL A N 1
ATOM 1270 C CA . VAL A 1 168 ? 3.099 -8.414 -4.100 1.00 97.81 168 VAL A CA 1
ATOM 1271 C C . VAL A 1 168 ? 3.722 -7.754 -5.318 1.00 97.81 168 VAL A C 1
ATOM 1273 O O . VAL A 1 168 ? 4.678 -8.270 -5.890 1.00 97.81 168 VAL A O 1
ATOM 1276 N N . ALA A 1 169 ? 3.191 -6.600 -5.699 1.00 97.94 169 ALA A N 1
ATOM 1277 C CA . ALA A 1 169 ? 3.779 -5.738 -6.708 1.00 97.94 169 ALA A CA 1
ATOM 1278 C C . ALA A 1 169 ? 3.869 -4.310 -6.181 1.00 97.94 169 ALA A C 1
ATOM 1280 O O . ALA A 1 169 ? 2.979 -3.847 -5.469 1.00 97.94 169 ALA A O 1
ATOM 1281 N N . PHE A 1 170 ? 4.920 -3.591 -6.549 1.00 98.06 170 PHE A N 1
ATOM 1282 C CA . PHE A 1 170 ? 5.152 -2.243 -6.047 1.00 98.06 170 PHE A CA 1
ATOM 1283 C C . PHE A 1 170 ? 5.905 -1.389 -7.059 1.00 98.06 170 PHE A C 1
ATOM 1285 O O . PHE A 1 170 ? 6.635 -1.895 -7.912 1.00 98.06 170 PHE A O 1
ATOM 1292 N N . LEU A 1 171 ? 5.706 -0.075 -6.962 1.00 97.94 171 LEU A N 1
ATOM 1293 C CA . LEU A 1 171 ? 6.493 0.910 -7.695 1.00 97.94 171 LEU A CA 1
ATOM 1294 C C . LEU A 1 171 ? 7.712 1.293 -6.851 1.00 97.94 171 LEU A C 1
ATOM 1296 O O . LEU A 1 171 ? 7.567 1.555 -5.657 1.00 97.94 171 LEU A O 1
ATOM 1300 N N . ALA A 1 172 ? 8.890 1.345 -7.466 1.00 98.06 172 ALA A N 1
ATOM 1301 C CA . ALA A 1 172 ? 10.132 1.732 -6.802 1.00 98.06 172 ALA A CA 1
ATOM 1302 C C . ALA A 1 172 ? 11.038 2.573 -7.707 1.00 98.06 172 ALA A C 1
ATOM 1304 O O . ALA A 1 172 ? 10.929 2.529 -8.935 1.00 98.06 172 ALA A O 1
ATOM 1305 N N . ILE A 1 173 ? 11.952 3.310 -7.078 1.00 98.19 173 ILE A N 1
ATOM 1306 C CA . ILE A 1 173 ? 13.035 4.048 -7.731 1.00 98.19 173 ILE A CA 1
ATOM 1307 C C . ILE A 1 173 ? 14.351 3.351 -7.385 1.00 98.19 173 ILE A C 1
ATOM 1309 O O . ILE A 1 173 ? 14.632 3.120 -6.211 1.00 98.19 173 ILE A O 1
ATOM 1313 N N . LEU A 1 174 ? 15.173 3.027 -8.381 1.00 98.31 174 LEU A N 1
ATOM 1314 C CA . LEU A 1 174 ? 16.486 2.405 -8.168 1.00 98.31 174 LEU A CA 1
ATOM 1315 C C . LEU A 1 174 ? 17.510 3.396 -7.587 1.00 98.31 174 LEU A C 1
ATOM 1317 O O . LEU A 1 174 ? 17.318 4.608 -7.647 1.00 98.31 174 LEU A O 1
ATOM 1321 N N . ASP A 1 175 ? 18.633 2.893 -7.079 1.00 97.44 175 ASP A N 1
ATOM 1322 C CA . ASP A 1 175 ? 19.736 3.692 -6.500 1.00 97.44 175 ASP A CA 1
ATOM 1323 C C . ASP A 1 175 ? 20.446 4.652 -7.463 1.00 97.44 175 ASP A C 1
ATOM 1325 O O . ASP A 1 175 ? 21.296 5.446 -7.058 1.00 97.44 175 ASP A O 1
ATOM 1329 N N . ASP A 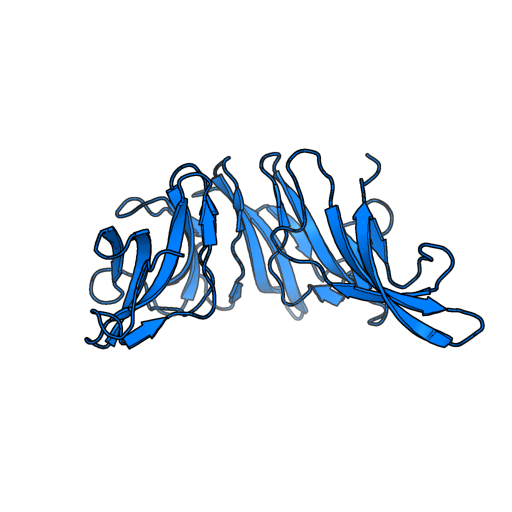1 176 ? 20.117 4.612 -8.752 1.00 96.81 176 ASP A N 1
ATOM 1330 C CA . ASP A 1 176 ? 20.531 5.664 -9.680 1.00 96.81 176 ASP A CA 1
ATOM 1331 C C . ASP A 1 176 ? 19.697 6.952 -9.526 1.00 96.81 176 ASP A C 1
ATOM 1333 O O . ASP A 1 176 ? 20.011 7.957 -10.166 1.00 96.81 176 ASP A O 1
ATOM 1337 N N . PHE A 1 177 ? 18.670 6.927 -8.663 1.00 95.25 177 PHE A N 1
ATOM 1338 C CA . PHE A 1 177 ? 17.733 8.007 -8.341 1.00 95.25 177 PHE A CA 1
ATOM 1339 C C . PHE A 1 177 ? 16.950 8.552 -9.547 1.00 95.25 177 PHE A C 1
ATOM 1341 O O . PHE A 1 177 ? 16.381 9.645 -9.481 1.00 95.25 177 PHE A O 1
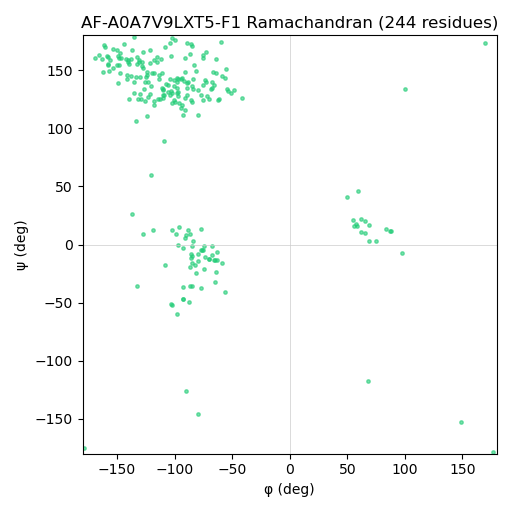ATOM 1348 N N . VAL A 1 178 ? 16.929 7.821 -10.665 1.00 95.50 178 VAL A N 1
ATOM 1349 C CA . VAL A 1 178 ? 16.302 8.253 -11.925 1.00 95.50 178 VAL A CA 1
ATOM 1350 C C . VAL A 1 178 ? 15.416 7.158 -12.513 1.00 95.50 178 VAL A C 1
ATOM 1352 O O . VAL A 1 178 ? 14.370 7.457 -13.092 1.00 95.50 178 VAL A O 1
ATOM 1355 N N . THR A 1 179 ? 15.809 5.894 -12.380 1.00 97.75 179 THR A N 1
ATOM 1356 C CA . THR A 1 179 ? 15.059 4.766 -12.921 1.00 97.75 179 THR A CA 1
ATOM 1357 C C . THR A 1 179 ? 13.901 4.421 -11.999 1.00 97.75 179 THR A C 1
ATOM 1359 O O . THR A 1 179 ? 14.091 3.899 -10.904 1.00 97.75 179 THR A O 1
ATOM 1362 N N . GLU A 1 180 ? 12.688 4.668 -12.480 1.00 97.88 180 GLU A N 1
ATOM 1363 C CA . GLU A 1 180 ? 11.444 4.217 -11.864 1.00 97.88 180 GLU A CA 1
ATOM 1364 C C . GLU A 1 180 ? 11.012 2.897 -12.515 1.00 97.88 180 GLU A C 1
ATOM 1366 O O . GLU A 1 180 ? 11.155 2.707 -13.728 1.00 97.88 180 GLU A O 1
ATOM 1371 N N . GLY A 1 181 ? 10.468 1.976 -11.725 1.00 97.94 181 GLY A N 1
ATOM 1372 C CA . GLY A 1 181 ? 9.972 0.698 -12.220 1.00 97.94 181 GLY A CA 1
ATOM 1373 C C . GLY A 1 181 ? 8.870 0.096 -11.362 1.00 97.94 181 GLY A C 1
ATOM 1374 O O . GLY A 1 181 ? 8.605 0.547 -10.251 1.00 97.94 181 GLY A O 1
ATOM 1375 N N . ILE A 1 182 ? 8.226 -0.932 -11.910 1.00 98.31 182 ILE A N 1
ATOM 1376 C CA . ILE A 1 182 ? 7.287 -1.801 -11.198 1.00 98.31 182 ILE A CA 1
ATOM 1377 C C . ILE A 1 182 ? 7.955 -3.164 -11.032 1.00 98.31 182 ILE A C 1
ATOM 1379 O O . ILE A 1 182 ? 8.424 -3.751 -12.014 1.00 98.31 182 ILE A O 1
ATOM 1383 N N . PHE A 1 183 ? 7.969 -3.659 -9.799 1.00 98.06 183 PHE A N 1
ATOM 1384 C CA . PHE A 1 183 ? 8.682 -4.866 -9.392 1.00 98.06 183 PHE A CA 1
ATOM 1385 C C . PHE A 1 183 ? 7.766 -5.799 -8.598 1.00 98.06 183 PHE A C 1
ATOM 1387 O O . PHE A 1 183 ? 6.749 -5.362 -8.054 1.00 98.06 183 PHE A O 1
ATOM 1394 N N . VAL A 1 184 ? 8.128 -7.081 -8.547 1.00 97.25 184 VAL A N 1
ATOM 1395 C CA . VAL A 1 184 ? 7.430 -8.126 -7.770 1.00 97.25 184 VAL A CA 1
ATOM 1396 C C . VAL A 1 184 ? 8.315 -8.776 -6.697 1.00 97.25 184 VAL A C 1
ATOM 1398 O O . VAL A 1 184 ? 7.952 -9.800 -6.123 1.00 97.25 184 VAL A O 1
ATOM 1401 N N . GLY A 1 185 ? 9.479 -8.186 -6.417 1.00 96.94 185 GLY A N 1
ATOM 1402 C CA . GLY A 1 185 ? 10.491 -8.741 -5.521 1.00 96.94 185 GLY A CA 1
ATOM 1403 C C . GLY A 1 185 ? 11.760 -7.880 -5.451 1.00 96.94 185 GLY A C 1
ATOM 1404 O O . GLY A 1 185 ? 11.808 -6.806 -6.062 1.00 96.94 185 GLY A O 1
ATOM 1405 N N . PRO A 1 186 ? 12.767 -8.312 -4.673 1.00 97.38 186 PRO A N 1
ATOM 1406 C CA . PRO A 1 186 ? 13.918 -7.490 -4.318 1.00 97.38 186 PRO A CA 1
ATOM 1407 C C . PRO A 1 186 ? 15.008 -7.392 -5.405 1.00 97.38 186 PRO A C 1
ATOM 1409 O O . PRO A 1 186 ? 15.892 -6.543 -5.290 1.00 97.38 186 PRO A O 1
ATOM 1412 N N . ASP A 1 187 ? 14.998 -8.248 -6.432 1.00 97.12 187 ASP A N 1
ATOM 1413 C CA . ASP A 1 187 ? 15.985 -8.245 -7.516 1.00 97.12 187 ASP A CA 1
ATOM 1414 C C . ASP A 1 187 ? 15.488 -7.384 -8.700 1.00 97.12 187 ASP A C 1
ATOM 1416 O O . ASP A 1 187 ? 14.568 -7.772 -9.419 1.00 97.12 187 ASP A O 1
ATOM 1420 N N . PRO A 1 188 ? 16.110 -6.229 -8.996 1.00 96.25 188 PRO A N 1
ATOM 1421 C CA . PRO A 1 188 ? 15.650 -5.296 -10.024 1.00 96.25 188 PRO A CA 1
ATOM 1422 C C . PRO A 1 188 ? 15.929 -5.789 -11.451 1.00 96.25 188 PRO A C 1
ATOM 1424 O O . PRO A 1 188 ? 15.614 -5.091 -12.418 1.00 96.25 188 PRO A O 1
ATOM 1427 N N . VAL A 1 189 ? 16.558 -6.955 -11.604 1.00 95.06 189 VAL A N 1
ATOM 1428 C CA . VAL A 1 189 ? 16.747 -7.642 -12.881 1.00 95.06 189 VAL A CA 1
ATOM 1429 C C . VAL A 1 189 ? 15.751 -8.788 -13.005 1.00 95.06 189 VAL A C 1
ATOM 1431 O O . VAL A 1 189 ? 15.054 -8.861 -14.017 1.00 95.06 189 VAL A O 1
ATOM 1434 N N . ALA A 1 190 ? 15.684 -9.672 -12.007 1.00 96.12 190 ALA A N 1
ATOM 1435 C CA . ALA A 1 190 ? 14.825 -10.856 -12.056 1.00 96.12 190 ALA A CA 1
ATOM 1436 C C . ALA A 1 190 ? 13.347 -10.532 -11.788 1.00 96.12 190 ALA A C 1
ATOM 1438 O O . ALA A 1 190 ? 12.475 -11.070 -12.464 1.00 96.12 190 ALA A O 1
ATOM 1439 N N . ASP A 1 191 ? 13.071 -9.602 -10.875 1.00 97.00 191 ASP A N 1
ATOM 1440 C CA . ASP A 1 191 ? 11.721 -9.269 -10.411 1.00 97.00 191 ASP A CA 1
ATOM 1441 C C . ASP A 1 191 ? 11.142 -8.023 -11.099 1.00 97.00 191 ASP A C 1
ATOM 1443 O O . ASP A 1 191 ? 10.095 -7.499 -10.705 1.00 97.00 191 ASP A O 1
ATOM 1447 N N . LYS A 1 192 ? 11.815 -7.515 -12.137 1.00 97.50 192 LYS A N 1
ATOM 1448 C CA . LYS A 1 192 ? 11.368 -6.347 -12.900 1.00 97.50 192 LYS A CA 1
ATOM 1449 C C . LYS A 1 192 ? 10.218 -6.700 -13.835 1.00 97.50 192 LYS A C 1
ATOM 1451 O O . LYS A 1 192 ? 10.366 -7.517 -14.742 1.00 97.50 192 LYS A O 1
ATOM 1456 N N . VAL A 1 193 ? 9.102 -5.986 -13.699 1.00 97.38 193 VAL A N 1
ATOM 1457 C CA . VAL A 1 193 ? 7.979 -6.063 -14.645 1.00 97.38 193 VAL A CA 1
ATOM 1458 C C . VAL A 1 193 ? 8.172 -5.077 -15.797 1.00 97.38 193 VAL A C 1
ATOM 1460 O O . VAL A 1 193 ? 8.019 -5.449 -16.960 1.00 97.38 193 VAL A O 1
ATOM 1463 N N . ILE A 1 194 ? 8.485 -3.818 -15.477 1.00 97.88 194 ILE A N 1
ATOM 1464 C CA . ILE A 1 194 ? 8.745 -2.735 -16.439 1.00 97.88 194 ILE A CA 1
ATOM 1465 C C . ILE A 1 194 ? 9.489 -1.587 -15.739 1.00 97.88 194 ILE A C 1
ATOM 1467 O O . ILE A 1 194 ? 9.249 -1.339 -14.558 1.00 97.88 194 ILE A O 1
ATOM 1471 N N . SER A 1 195 ? 10.351 -0.862 -16.451 1.00 97.94 195 SER A N 1
ATOM 1472 C CA . SER A 1 195 ? 11.006 0.361 -15.959 1.00 97.94 195 SER A CA 1
ATOM 1473 C C . SER A 1 195 ? 11.052 1.479 -17.000 1.00 97.94 195 SER A C 1
ATOM 1475 O O . SER A 1 195 ? 10.851 1.248 -18.189 1.00 97.94 195 SER A O 1
ATOM 1477 N N . THR A 1 196 ? 11.384 2.700 -16.572 1.00 98.06 196 THR A N 1
ATOM 1478 C CA . THR A 1 196 ? 11.601 3.863 -17.460 1.00 98.06 196 THR A CA 1
ATOM 1479 C C . THR A 1 196 ? 12.771 3.689 -18.436 1.00 98.06 196 THR A C 1
ATOM 1481 O O . THR A 1 196 ? 12.899 4.430 -19.407 1.00 98.06 196 THR A O 1
ATOM 1484 N N . THR A 1 197 ? 13.617 2.681 -18.215 1.00 97.38 197 THR A N 1
ATOM 1485 C CA . THR A 1 197 ? 14.703 2.287 -19.125 1.00 97.38 197 THR A CA 1
ATOM 1486 C C . THR A 1 197 ? 14.260 1.341 -20.244 1.00 97.38 197 THR A C 1
ATOM 1488 O O . THR A 1 197 ? 15.029 1.105 -21.178 1.00 97.38 197 THR A O 1
ATOM 1491 N N . ASP A 1 198 ? 13.038 0.807 -20.179 1.00 97.25 198 ASP A N 1
ATOM 1492 C CA . ASP A 1 198 ? 12.469 -0.033 -21.228 1.00 97.25 198 ASP A CA 1
ATOM 1493 C C . ASP A 1 198 ? 11.809 0.811 -22.335 1.00 97.25 198 ASP A C 1
ATOM 1495 O O . ASP A 1 198 ? 11.615 2.024 -22.226 1.00 97.25 198 ASP A O 1
ATOM 1499 N N . THR A 1 199 ? 11.434 0.142 -23.427 1.00 96.38 199 THR A N 1
ATOM 1500 C CA . THR A 1 199 ? 10.567 0.718 -24.465 1.00 96.38 199 THR A CA 1
ATOM 1501 C C . THR A 1 199 ? 9.240 -0.020 -24.484 1.00 96.38 199 THR A C 1
ATOM 1503 O O . THR A 1 199 ? 9.187 -1.229 -24.246 1.00 96.38 199 THR A O 1
ATOM 1506 N N . LEU A 1 200 ? 8.158 0.695 -24.782 1.00 95.94 200 LEU A N 1
ATOM 1507 C CA . LEU A 1 200 ? 6.813 0.132 -24.772 1.00 95.94 200 LEU A CA 1
ATOM 1508 C C . LEU A 1 200 ? 6.023 0.661 -25.961 1.00 95.94 200 LEU A C 1
ATOM 1510 O O . LEU A 1 200 ? 5.938 1.862 -26.177 1.00 95.94 200 LEU A O 1
ATOM 1514 N N . ALA A 1 201 ? 5.482 -0.257 -26.764 1.00 93.44 201 ALA A N 1
ATOM 1515 C CA . ALA A 1 201 ? 4.795 0.060 -28.020 1.00 93.44 201 ALA A CA 1
ATOM 1516 C C . ALA A 1 201 ? 5.622 0.890 -29.034 1.00 93.44 201 ALA A C 1
ATOM 1518 O O . ALA A 1 201 ? 5.052 1.463 -29.955 1.00 93.44 201 ALA A O 1
ATOM 1519 N N . GLY A 1 202 ? 6.956 0.884 -28.917 1.00 94.62 202 GLY A N 1
ATOM 1520 C CA . GLY A 1 202 ? 7.870 1.647 -29.779 1.00 94.62 202 GLY A CA 1
ATOM 1521 C C . GLY A 1 202 ? 8.340 2.981 -29.189 1.00 94.62 202 GLY A C 1
ATOM 1522 O O . GLY A 1 202 ? 9.265 3.571 -29.744 1.00 94.62 202 GLY A O 1
ATOM 1523 N N . ASP A 1 203 ? 7.778 3.396 -28.053 1.00 97.75 203 ASP A N 1
ATOM 1524 C CA . ASP A 1 203 ? 8.089 4.660 -27.385 1.00 97.75 203 ASP A CA 1
ATOM 1525 C C . ASP A 1 203 ? 8.997 4.468 -26.167 1.00 97.75 203 ASP A C 1
ATOM 1527 O O . ASP A 1 203 ? 9.112 3.362 -25.623 1.00 97.75 203 ASP A O 1
ATOM 1531 N N . THR A 1 204 ? 9.627 5.555 -25.713 1.00 97.56 204 THR A N 1
ATOM 1532 C CA . THR A 1 204 ? 10.314 5.584 -24.415 1.00 97.56 204 THR A CA 1
ATOM 1533 C C . THR A 1 204 ? 9.312 5.828 -23.291 1.00 97.56 204 THR A C 1
ATOM 1535 O O . THR A 1 204 ? 8.293 6.497 -23.478 1.00 97.56 204 THR A O 1
ATOM 1538 N N . ILE A 1 205 ? 9.592 5.287 -22.106 1.00 98.19 205 ILE A N 1
ATOM 1539 C CA . ILE A 1 205 ? 8.744 5.468 -20.925 1.00 98.19 205 ILE A CA 1
ATOM 1540 C C . ILE A 1 205 ? 9.281 6.641 -20.103 1.00 98.19 205 ILE A C 1
ATOM 1542 O O . ILE A 1 205 ? 10.391 6.594 -19.585 1.00 98.19 205 ILE A O 1
ATOM 1546 N N . ALA A 1 206 ? 8.474 7.689 -19.960 1.00 96.38 206 ALA A N 1
ATOM 1547 C CA . ALA A 1 206 ? 8.815 8.874 -19.178 1.00 96.38 206 ALA A CA 1
ATOM 1548 C C . ALA A 1 206 ? 8.457 8.727 -17.690 1.00 96.38 206 ALA A C 1
ATOM 1550 O O . ALA A 1 206 ? 9.166 9.254 -16.839 1.00 96.38 206 ALA A O 1
ATOM 1551 N N . SER A 1 207 ? 7.349 8.050 -17.376 1.00 96.38 207 SER A N 1
ATOM 1552 C CA . SER A 1 207 ? 6.943 7.744 -15.997 1.00 96.38 207 SER A CA 1
ATOM 1553 C C . SER A 1 207 ? 5.897 6.638 -15.937 1.00 96.38 207 SER A C 1
ATOM 1555 O O . SER A 1 207 ? 5.178 6.381 -16.910 1.00 96.38 207 SER A O 1
ATOM 1557 N N . LEU A 1 208 ? 5.785 6.015 -14.770 1.00 97.38 208 LEU A N 1
ATOM 1558 C CA . LEU A 1 208 ? 4.855 4.947 -14.450 1.00 97.38 208 LEU A CA 1
ATOM 1559 C C . LEU A 1 208 ? 3.909 5.395 -13.330 1.00 97.38 208 LEU A C 1
ATOM 1561 O O . LEU A 1 208 ? 4.246 6.169 -12.441 1.00 97.38 208 LEU A O 1
ATOM 1565 N N . ARG A 1 209 ? 2.672 4.905 -13.371 1.00 96.44 209 ARG A N 1
ATOM 1566 C CA . ARG A 1 209 ? 1.732 4.974 -12.251 1.00 96.44 209 ARG A CA 1
ATOM 1567 C C . ARG A 1 209 ? 1.156 3.596 -12.004 1.00 96.44 209 ARG A C 1
ATOM 1569 O O . ARG A 1 209 ? 0.630 2.965 -12.925 1.00 96.44 209 ARG A O 1
ATOM 1576 N N . PHE A 1 210 ? 1.222 3.185 -10.749 1.00 96.19 210 PHE A N 1
ATOM 1577 C CA . PHE A 1 210 ? 0.742 1.907 -10.258 1.00 96.19 210 PHE A CA 1
ATOM 1578 C C . PHE A 1 210 ? -0.067 2.140 -8.980 1.00 96.19 210 PHE A C 1
ATOM 1580 O O . PHE A 1 210 ? 0.246 3.054 -8.217 1.00 96.19 210 PHE A O 1
ATOM 1587 N N . CYS A 1 211 ? -1.125 1.358 -8.791 1.00 91.88 211 CYS A N 1
ATOM 1588 C CA . CYS A 1 211 ? -2.021 1.465 -7.643 1.00 91.88 211 CYS A CA 1
ATOM 1589 C C . CYS A 1 211 ? -2.170 0.098 -6.975 1.00 91.88 211 CYS A C 1
ATOM 1591 O O . CYS A 1 211 ? -1.868 -0.936 -7.568 1.00 91.88 211 CYS A O 1
ATOM 1593 N N . GLU A 1 212 ? -2.711 0.112 -5.771 1.00 91.56 212 GLU A N 1
ATOM 1594 C CA . GLU A 1 212 ? -2.919 -1.027 -4.891 1.00 91.56 212 GLU A CA 1
ATOM 1595 C C . GLU A 1 212 ? -3.899 -2.087 -5.438 1.00 91.56 212 GLU A C 1
ATOM 1597 O O . GLU A 1 212 ? -3.781 -3.268 -5.120 1.00 91.56 212 GLU A O 1
ATOM 1602 N N . GLU A 1 213 ? -4.809 -1.717 -6.349 1.00 90.38 213 GLU A N 1
ATOM 1603 C CA . GLU A 1 213 ? -5.634 -2.657 -7.133 1.00 90.38 213 GLU A CA 1
ATOM 1604 C C . GLU A 1 213 ? -4.964 -3.105 -8.448 1.00 90.38 213 GLU A C 1
ATOM 1606 O O . GLU A 1 213 ? -5.607 -3.659 -9.344 1.00 90.38 213 GLU A O 1
ATOM 1611 N N . GLY A 1 214 ? -3.670 -2.830 -8.600 1.00 94.56 214 GLY A N 1
ATOM 1612 C CA . GLY A 1 214 ? -2.919 -3.023 -9.832 1.00 94.56 214 GLY A CA 1
ATOM 1613 C C . GLY A 1 214 ? -2.558 -4.471 -10.147 1.00 94.56 214 GLY A C 1
ATOM 1614 O O . GLY A 1 214 ? -2.017 -4.696 -11.223 1.00 94.56 214 GLY A O 1
ATOM 1615 N N . VAL A 1 215 ? -2.850 -5.441 -9.273 1.00 97.06 215 VAL A N 1
ATOM 1616 C CA . VAL A 1 215 ? -2.573 -6.873 -9.478 1.00 97.06 215 VAL A CA 1
ATOM 1617 C C . VAL A 1 215 ? -3.841 -7.713 -9.309 1.00 97.06 215 VAL A C 1
ATOM 1619 O O . VAL A 1 215 ? -4.654 -7.461 -8.423 1.00 97.06 215 VAL A O 1
ATOM 1622 N N . ASN A 1 216 ? -4.026 -8.727 -10.158 1.00 95.62 216 ASN A N 1
ATOM 1623 C CA . ASN A 1 216 ? -5.126 -9.689 -10.036 1.00 95.62 216 ASN A CA 1
ATOM 1624 C C . ASN A 1 216 ? -4.648 -11.080 -9.576 1.00 95.62 216 ASN A C 1
ATOM 1626 O O . ASN A 1 216 ? -3.458 -11.382 -9.588 1.00 95.62 216 ASN A O 1
ATOM 1630 N N . ASP A 1 217 ? -5.589 -11.966 -9.236 1.00 96.31 217 ASP A N 1
ATOM 1631 C CA . ASP A 1 217 ? -5.317 -13.341 -8.767 1.00 96.31 217 ASP A CA 1
ATOM 1632 C C . ASP A 1 217 ? -4.707 -14.277 -9.833 1.00 96.31 217 ASP A C 1
ATOM 1634 O O . ASP A 1 217 ? -4.454 -15.449 -9.567 1.00 96.31 217 ASP A O 1
ATOM 1638 N N . SER A 1 218 ? -4.503 -13.800 -11.064 1.00 95.62 218 SER A N 1
ATOM 1639 C CA . SER A 1 218 ? -3.776 -14.520 -12.120 1.00 95.62 218 SER A CA 1
ATOM 1640 C C . SER A 1 218 ? -2.344 -14.001 -12.303 1.00 95.62 218 SER A C 1
ATOM 1642 O O . SER A 1 218 ? -1.733 -14.293 -13.329 1.00 95.62 218 SER A O 1
ATOM 1644 N N . GLY A 1 219 ? -1.845 -13.186 -11.367 1.00 94.81 219 GLY A N 1
ATOM 1645 C CA . GLY A 1 219 ? -0.516 -12.573 -11.429 1.00 94.81 219 GLY A CA 1
ATOM 1646 C C . GLY A 1 219 ? -0.377 -11.521 -12.531 1.00 94.81 219 GLY A C 1
ATOM 1647 O O . GLY A 1 219 ? 0.729 -11.180 -12.932 1.00 94.81 219 GLY A O 1
ATOM 1648 N N . GLN A 1 220 ? -1.483 -11.015 -13.087 1.00 96.62 220 GLN A N 1
ATOM 1649 C CA . GLN A 1 220 ? -1.430 -9.965 -14.104 1.00 96.62 220 GLN A CA 1
ATOM 1650 C C . GLN A 1 220 ? -1.446 -8.599 -13.435 1.00 96.62 220 GLN A C 1
ATOM 1652 O O . GLN A 1 220 ? -2.234 -8.373 -12.516 1.00 96.62 220 GLN A O 1
ATOM 1657 N N . LEU A 1 221 ? -0.636 -7.680 -13.958 1.00 96.44 221 LEU A N 1
ATOM 1658 C CA . LEU A 1 221 ? -0.531 -6.321 -13.447 1.00 96.44 221 LEU A CA 1
ATOM 1659 C C . LEU A 1 221 ? -1.113 -5.323 -14.441 1.00 96.44 221 LEU A C 1
ATOM 1661 O O . LEU A 1 221 ? -0.988 -5.520 -15.649 1.00 96.44 221 LEU A O 1
ATOM 1665 N N . THR A 1 222 ? -1.688 -4.226 -13.956 1.00 97.06 222 THR A N 1
ATOM 1666 C CA . THR A 1 222 ? -2.084 -3.075 -14.775 1.00 97.06 222 THR A CA 1
ATOM 1667 C C . THR A 1 222 ? -1.435 -1.796 -14.287 1.00 97.06 222 THR A C 1
ATOM 1669 O O . THR A 1 222 ? -1.371 -1.555 -13.087 1.00 97.06 222 THR A O 1
ATOM 1672 N N . PHE A 1 223 ? -1.004 -0.952 -15.217 1.00 97.25 223 PHE A N 1
ATOM 1673 C CA . PHE A 1 223 ? -0.352 0.317 -14.911 1.00 97.25 223 PHE A CA 1
ATOM 1674 C C . PHE A 1 223 ? -0.641 1.351 -15.997 1.00 97.25 223 PHE A C 1
ATOM 1676 O O . PHE A 1 223 ? -1.045 1.016 -17.114 1.00 97.25 223 PHE A O 1
ATOM 1683 N N . ILE A 1 224 ? -0.428 2.620 -15.665 1.00 97.56 224 ILE A N 1
ATOM 1684 C CA . ILE A 1 224 ? -0.457 3.719 -16.630 1.00 97.56 224 ILE A CA 1
ATOM 1685 C C . ILE A 1 224 ? 0.988 4.119 -16.904 1.00 97.56 224 ILE A C 1
ATOM 1687 O O . ILE A 1 224 ? 1.722 4.397 -15.962 1.00 97.56 224 ILE A O 1
ATOM 1691 N N . ALA A 1 225 ? 1.380 4.192 -18.173 1.00 97.94 225 ALA A N 1
ATOM 1692 C CA . ALA A 1 225 ? 2.671 4.747 -18.568 1.00 97.94 225 ALA A CA 1
ATOM 1693 C C . ALA A 1 225 ? 2.464 6.081 -19.286 1.00 97.94 225 ALA A C 1
ATOM 1695 O O . ALA A 1 225 ? 1.614 6.186 -20.176 1.00 97.94 225 ALA A O 1
ATOM 1696 N N . THR A 1 226 ? 3.247 7.088 -18.905 1.00 98.00 226 THR A N 1
ATOM 1697 C CA . THR A 1 226 ? 3.486 8.260 -19.748 1.00 98.00 226 THR A CA 1
ATOM 1698 C C . THR A 1 226 ? 4.626 7.900 -20.685 1.00 98.00 226 THR A C 1
ATOM 1700 O O . THR A 1 226 ? 5.702 7.518 -20.235 1.00 98.00 226 THR A O 1
ATOM 1703 N N . LEU A 1 227 ? 4.377 7.997 -21.980 1.00 98.00 227 LEU A N 1
ATOM 1704 C CA . LEU A 1 227 ? 5.293 7.629 -23.046 1.00 98.00 227 LEU A CA 1
ATOM 1705 C C . LEU A 1 227 ? 5.681 8.874 -23.836 1.00 98.00 227 LEU A C 1
ATOM 1707 O O . LEU A 1 227 ? 4.938 9.860 -23.848 1.00 98.00 227 LEU A O 1
ATOM 1711 N N . GLN A 1 228 ? 6.823 8.806 -24.504 1.00 97.56 228 GLN A N 1
ATOM 1712 C CA . GLN A 1 228 ? 7.292 9.841 -25.408 1.00 97.56 228 GLN A CA 1
ATOM 1713 C C . GLN A 1 228 ? 7.743 9.209 -26.723 1.00 97.56 228 GLN A C 1
ATOM 1715 O O . GLN A 1 228 ? 8.599 8.323 -26.739 1.00 97.56 228 GLN A O 1
ATOM 1720 N N . ASP A 1 229 ? 7.178 9.694 -27.829 1.00 95.56 229 ASP A N 1
ATOM 1721 C CA . ASP A 1 229 ? 7.626 9.301 -29.163 1.00 95.56 229 ASP A CA 1
ATOM 1722 C C . ASP A 1 229 ? 9.101 9.722 -29.334 1.00 95.56 229 ASP A C 1
ATOM 1724 O O . ASP A 1 229 ? 9.431 10.901 -29.154 1.00 95.56 229 ASP A O 1
ATOM 1728 N N . PRO A 1 230 ? 10.015 8.801 -29.684 1.00 93.38 230 PRO A N 1
ATOM 1729 C CA . PRO A 1 230 ? 11.447 9.089 -29.722 1.00 93.38 230 PRO A CA 1
ATOM 1730 C C . PRO A 1 230 ? 11.859 10.026 -30.871 1.00 93.38 230 PRO A C 1
ATOM 1732 O O . PRO A 1 230 ? 12.989 10.514 -30.891 1.00 93.38 230 PRO A O 1
ATOM 1735 N N . VAL A 1 231 ? 10.975 10.266 -31.843 1.00 94.44 231 VAL A N 1
ATOM 1736 C CA . VAL A 1 231 ? 11.202 11.128 -33.009 1.00 94.44 231 VAL A CA 1
ATOM 1737 C C . VAL A 1 231 ? 10.505 12.473 -32.842 1.00 94.44 231 VAL A C 1
ATOM 1739 O O . VAL A 1 231 ? 11.130 13.514 -33.047 1.00 94.44 231 VAL A O 1
ATOM 1742 N N . THR A 1 232 ? 9.212 12.469 -32.512 1.00 95.94 232 THR A N 1
ATOM 1743 C CA . THR A 1 232 ? 8.411 13.700 -32.406 1.00 95.94 232 THR A CA 1
ATOM 1744 C C . THR A 1 232 ? 8.507 14.353 -31.032 1.00 95.94 232 THR A C 1
ATOM 1746 O O . THR A 1 232 ? 8.255 15.551 -30.922 1.00 95.94 232 THR A O 1
ATOM 1749 N N . LEU A 1 233 ? 8.929 13.600 -30.008 1.00 94.12 233 LEU A N 1
ATOM 1750 C CA . LEU A 1 233 ? 8.991 14.005 -28.600 1.00 94.12 233 LEU A CA 1
ATOM 1751 C C . LEU A 1 233 ? 7.630 14.363 -27.984 1.00 94.12 233 LEU A C 1
ATOM 1753 O O . LEU A 1 233 ? 7.587 14.882 -26.865 1.00 94.12 233 LEU A O 1
ATOM 1757 N N . GLU A 1 234 ? 6.530 14.069 -28.675 1.00 95.94 234 GLU A N 1
ATOM 1758 C CA . GLU A 1 234 ? 5.178 14.306 -28.179 1.00 95.94 234 GLU A CA 1
ATOM 1759 C C . GLU A 1 234 ? 4.837 13.307 -27.057 1.00 95.94 234 GLU A C 1
ATOM 1761 O O . GLU A 1 234 ? 5.004 12.096 -27.244 1.00 95.94 234 GLU A O 1
ATOM 1766 N N . PRO A 1 235 ? 4.374 13.778 -25.882 1.00 96.44 235 PRO A N 1
ATOM 1767 C CA . PRO A 1 235 ? 4.000 12.898 -24.787 1.00 96.44 235 PRO A CA 1
ATOM 1768 C C . PRO A 1 235 ? 2.564 12.385 -24.941 1.00 96.44 235 PRO A C 1
ATOM 1770 O O . PRO A 1 235 ? 1.644 13.133 -25.278 1.00 96.44 235 PRO A O 1
ATOM 1773 N N . HIS A 1 236 ? 2.333 11.128 -24.573 1.00 96.88 236 HIS A N 1
ATOM 1774 C CA . HIS A 1 236 ? 0.982 10.599 -24.378 1.00 96.88 236 HIS A CA 1
ATOM 1775 C C . HIS A 1 236 ? 0.935 9.556 -23.264 1.00 96.88 236 HIS A C 1
ATOM 1777 O O . HIS A 1 236 ? 1.949 8.964 -22.913 1.00 96.88 236 HIS A O 1
ATOM 1783 N N . ALA A 1 237 ? -0.250 9.287 -22.718 1.00 97.50 237 ALA A N 1
ATOM 1784 C CA . ALA A 1 237 ? -0.430 8.261 -21.696 1.00 97.50 237 ALA A CA 1
ATOM 1785 C C . ALA A 1 237 ? -1.278 7.099 -22.214 1.00 97.50 237 ALA A C 1
ATOM 1787 O O . ALA A 1 237 ? -2.264 7.307 -22.924 1.00 97.50 237 ALA A O 1
ATOM 1788 N N . ALA A 1 238 ? -0.926 5.883 -21.806 1.00 97.25 238 ALA A N 1
ATOM 1789 C CA . ALA A 1 238 ? -1.688 4.681 -22.114 1.00 97.25 238 ALA A CA 1
ATOM 1790 C C . ALA A 1 238 ? -1.757 3.742 -20.904 1.00 97.25 238 ALA A C 1
ATOM 1792 O O . ALA A 1 238 ? -0.915 3.785 -20.006 1.00 97.25 238 ALA A O 1
ATOM 1793 N N . VAL A 1 239 ? -2.801 2.911 -20.881 1.00 97.19 239 VAL A N 1
ATOM 1794 C CA . VAL A 1 239 ? -3.013 1.879 -19.860 1.00 97.19 239 VAL A CA 1
ATOM 1795 C C . VAL A 1 239 ? -2.531 0.547 -20.412 1.00 97.19 239 VAL A C 1
ATOM 1797 O O . VAL A 1 239 ? -2.922 0.154 -21.513 1.00 97.19 239 VAL A O 1
ATOM 1800 N N . PHE A 1 240 ? -1.724 -0.161 -19.633 1.00 97.44 240 PHE A N 1
ATOM 1801 C CA . PHE A 1 240 ? -1.134 -1.435 -20.013 1.00 97.44 240 PHE A CA 1
ATOM 1802 C C . PHE A 1 240 ? -1.522 -2.535 -19.041 1.00 97.44 240 PHE A C 1
ATO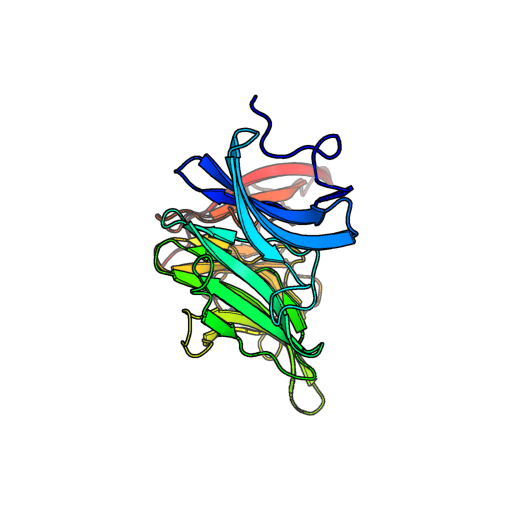M 1804 O O . PHE A 1 240 ? -1.831 -2.283 -17.877 1.00 97.44 240 PHE A O 1
ATOM 1811 N N . ARG A 1 241 ? -1.472 -3.770 -19.542 1.00 96.62 241 ARG A N 1
ATOM 1812 C CA . ARG A 1 241 ? -1.496 -4.981 -18.730 1.00 96.62 241 ARG A CA 1
ATOM 1813 C C . ARG A 1 241 ? -0.228 -5.780 -19.004 1.00 96.62 241 ARG A C 1
ATOM 1815 O O . ARG A 1 241 ? 0.058 -6.061 -20.166 1.00 96.62 241 ARG A O 1
ATOM 1822 N N . ALA A 1 242 ? 0.469 -6.185 -17.952 1.00 95.19 242 ALA A N 1
ATOM 1823 C CA . ALA A 1 242 ? 1.619 -7.077 -18.003 1.00 95.19 242 ALA A CA 1
ATOM 1824 C C . ALA A 1 242 ? 1.296 -8.432 -17.360 1.00 95.19 242 ALA A C 1
ATOM 1826 O O . ALA A 1 242 ? 0.347 -8.584 -16.589 1.00 95.19 242 ALA A O 1
ATOM 1827 N N . THR A 1 243 ? 2.085 -9.438 -17.708 1.00 92.94 243 THR A N 1
ATOM 1828 C CA . THR A 1 243 ? 2.116 -10.736 -17.030 1.00 92.94 243 THR A CA 1
ATOM 1829 C C . THR A 1 243 ? 3.594 -11.043 -16.820 1.00 92.94 243 THR A C 1
ATOM 1831 O O . THR A 1 243 ? 4.274 -11.272 -17.824 1.00 92.94 243 THR A O 1
ATOM 1834 N N . PRO A 1 244 ? 4.111 -10.943 -15.583 1.00 82.62 244 PRO A N 1
ATOM 1835 C CA . PRO A 1 244 ? 5.505 -11.239 -15.287 1.00 82.62 244 PRO A CA 1
ATOM 1836 C C . PRO A 1 244 ? 5.848 -12.657 -15.742 1.00 82.62 244 PRO A C 1
ATOM 1838 O O . PRO A 1 244 ? 5.007 -13.560 -15.679 1.00 82.62 244 PRO A O 1
ATOM 1841 N N . ALA A 1 245 ? 7.061 -12.840 -16.255 1.00 67.31 245 ALA A N 1
ATOM 1842 C CA . ALA A 1 245 ? 7.572 -14.179 -16.506 1.00 67.31 245 ALA A CA 1
ATOM 1843 C C . ALA A 1 245 ? 7.933 -14.832 -15.155 1.00 67.31 245 ALA A C 1
ATOM 1845 O O . ALA A 1 245 ? 8.413 -14.117 -14.278 1.00 67.31 245 ALA A O 1
ATOM 1846 N N . PRO A 1 246 ? 7.671 -16.138 -14.974 1.00 55.97 246 PRO A N 1
ATOM 1847 C CA . PRO A 1 246 ? 8.076 -16.871 -13.776 1.00 55.97 246 PRO A CA 1
ATOM 1848 C C . PRO A 1 246 ? 9.592 -17.074 -13.685 1.00 55.97 246 PRO A C 1
ATOM 1850 O O . PRO A 1 246 ? 10.266 -17.040 -14.745 1.00 55.97 246 PRO A O 1
#

pLDDT: mean 95.4, std 4.4, range [55.97, 98.56]

Sequence (246 aa):
MSTIADTRGQFNFFGFDTSINNRREVAFKAELDTFDEGLFSGTRAGAITTHYLNSTSDFGGTDSRPSINDRGNIAFEETIDFQPGIFAGQEGQFQTVLPPAEDVSVSEPVLNNGGLTAFSRSFSDGDEFVFEIDTATANGTPTPVADTRGPFSGFGFRPPALNNNGEVAFLAILDDFVTEGIFVGPDPVADKVISTTDTLAGDTIASLRFCEEGVNDSGQLTFIATLQDPVTLEPHAAVFRATPAP